Protein AF-A0A838TH63-F1 (afdb_monomer_lite)

pLDDT: mean 83.77, std 16.6, range [43.0, 98.56]

Secondary structure (DSSP, 8-state):
-TTTTTHHHHHHHHHHHHHHHHHHHHHHHHHHSHHHHTT--SPPPHHHHHHHHHHHHHHHHHHHHHHS-GGGSHHHHHHHHHHHHHHH----------S-S--S--HHHHHHHHHHHHHHHHHHHHHHHHHHHHHHHHHHHTT-HHHHHHHHHHHHHH-SS-HHHHHHHHHHHHHHHHT---HHHHHHHHHHHHHHHHHHHHHSTT-HHHHHHHHHHHHHTT-HHHHHHHHHHHHHH-TT-HHHHHHHHHHHHHHHHHHHHTSGGGSS--TTSPPPP-PPPP-

Radius of gyration: 31.74 Å; chains: 1; bounding box: 74×40×110 Å

Sequence (283 aa):
HLLAEYGLLGGAGFLFFLGAHLGRGWQAFQKLGPRRVALSGHPLSNNLALNIGAFGAVGAYLIHSVLDFNLHIPANVCLLAFVFGILANPGRDREKENPKKTAAMNWRRVALPVLGLLLLAVSLRHVRAEYFAERARVALRDERHLSAMRWAQQAVALDDQNPETLFYLGESRVRRAEALSNPLAVISFYEAALDPFQRALALAPNDETFLIALGRAYDALGRFPEGEWMFGRALAWDPRSGVVQKSYAAHLEWWRRAGVARSPRNELPDKNAPLPANSPPAP

Structure (mmCIF, N/CA/C/O backbone):
data_AF-A0A838TH63-F1
#
_entry.id   AF-A0A838TH63-F1
#
loop_
_atom_site.group_PDB
_atom_site.id
_atom_site.type_symbol
_atom_site.label_atom_id
_atom_site.label_alt_id
_atom_site.label_comp_id
_atom_site.label_asym_id
_atom_site.label_entity_id
_atom_site.label_seq_id
_atom_site.pdbx_PDB_ins_code
_atom_site.Cartn_x
_atom_site.Cartn_y
_atom_site.Cartn_z
_atom_site.occupancy
_atom_site.B_iso_or_equiv
_atom_site.auth_seq_id
_atom_site.auth_comp_id
_atom_site.auth_asym_id
_atom_site.auth_atom_id
_atom_site.pdbx_PDB_model_num
ATOM 1 N N . HIS A 1 1 ? -1.639 -5.592 -8.596 1.00 46.44 1 HIS A N 1
ATOM 2 C CA . HIS A 1 1 ? -2.339 -4.613 -9.453 1.00 46.44 1 HIS A CA 1
ATOM 3 C C . HIS A 1 1 ? -1.682 -4.321 -10.821 1.00 46.44 1 HIS A C 1
ATOM 5 O O . HIS A 1 1 ? -2.407 -3.967 -11.732 1.00 46.44 1 HIS A O 1
ATOM 11 N N . LEU A 1 2 ? -0.380 -4.554 -11.071 1.00 47.72 2 LEU A N 1
ATOM 12 C CA . LEU A 1 2 ? 0.291 -4.016 -12.281 1.00 47.72 2 LEU A CA 1
ATOM 13 C C . LEU A 1 2 ? 0.162 -4.779 -13.628 1.00 47.72 2 LEU A C 1
ATOM 15 O O . LEU A 1 2 ? 0.398 -4.167 -14.665 1.00 47.72 2 LEU A O 1
ATOM 19 N N . LEU A 1 3 ? -0.202 -6.071 -13.679 1.00 43.62 3 LEU A N 1
ATOM 20 C CA . LEU A 1 3 ? -0.304 -6.803 -14.967 1.00 43.62 3 LEU A CA 1
ATOM 21 C C . LEU A 1 3 ? -1.716 -6.846 -15.576 1.00 43.62 3 LEU A C 1
ATOM 23 O O . LEU A 1 3 ? -1.848 -7.037 -16.783 1.00 43.62 3 LEU A O 1
ATOM 27 N N . ALA A 1 4 ? -2.767 -6.653 -14.775 1.00 47.16 4 ALA A N 1
ATOM 28 C CA . ALA A 1 4 ? -4.149 -6.738 -15.256 1.00 47.16 4 ALA A CA 1
ATOM 29 C C . ALA A 1 4 ? -4.610 -5.470 -16.004 1.00 47.16 4 ALA A C 1
ATOM 31 O O . ALA A 1 4 ? -5.483 -5.557 -16.861 1.00 47.16 4 ALA A O 1
ATOM 32 N N . GLU A 1 5 ? -4.007 -4.308 -15.732 1.00 53.78 5 GLU A N 1
ATOM 33 C CA . GLU A 1 5 ? -4.520 -3.010 -16.205 1.00 53.78 5 GLU A CA 1
ATOM 34 C C . GLU A 1 5 ? -4.207 -2.700 -17.677 1.00 53.78 5 GLU A C 1
ATOM 36 O O . GLU A 1 5 ? -4.925 -1.926 -18.304 1.00 53.78 5 GLU A O 1
ATOM 41 N N . TYR A 1 6 ? -3.199 -3.346 -18.274 1.00 56.91 6 TYR A N 1
ATOM 42 C CA . TYR A 1 6 ? -2.874 -3.154 -19.696 1.00 56.91 6 TYR A CA 1
ATOM 43 C C . TYR A 1 6 ? -3.336 -4.307 -20.596 1.00 56.91 6 TYR A C 1
ATOM 45 O O . TYR A 1 6 ? -3.362 -4.147 -21.819 1.00 56.91 6 TYR A O 1
ATOM 53 N N . GLY A 1 7 ? -3.710 -5.455 -20.016 1.00 72.69 7 GLY A N 1
ATOM 54 C CA . GLY A 1 7 ? -4.258 -6.615 -20.723 1.00 72.69 7 GLY A CA 1
ATOM 55 C C . GLY A 1 7 ? -3.539 -6.946 -22.039 1.00 72.69 7 GLY A C 1
ATOM 56 O O . GLY A 1 7 ? -2.309 -6.995 -22.120 1.00 72.69 7 GLY A O 1
ATOM 57 N N . LEU A 1 8 ? -4.321 -7.137 -23.104 1.00 78.00 8 LEU A N 1
ATOM 58 C CA . LEU A 1 8 ? -3.817 -7.420 -24.452 1.00 78.00 8 LEU A CA 1
ATOM 59 C C . LEU A 1 8 ? -2.983 -6.274 -25.047 1.00 78.00 8 LEU A C 1
ATOM 61 O O . LEU A 1 8 ? -2.055 -6.542 -25.806 1.00 78.00 8 LEU A O 1
ATOM 65 N N . LEU A 1 9 ? -3.277 -5.013 -24.707 1.00 78.69 9 LEU A N 1
ATOM 66 C CA . LEU A 1 9 ? -2.562 -3.848 -25.245 1.00 78.69 9 LEU A CA 1
ATOM 67 C C . LEU A 1 9 ? -1.135 -3.761 -24.698 1.00 78.69 9 LEU A C 1
ATOM 69 O O . LEU A 1 9 ? -0.198 -3.526 -25.460 1.00 78.69 9 LEU A O 1
ATOM 73 N N . GLY A 1 10 ? -0.956 -4.014 -23.400 1.00 78.19 10 GLY A N 1
ATOM 74 C CA . GLY A 1 10 ? 0.362 -4.111 -22.774 1.00 78.19 10 GLY A CA 1
ATOM 75 C C . GLY A 1 10 ? 1.172 -5.270 -23.346 1.00 78.19 10 GLY A C 1
ATOM 76 O O . GLY A 1 10 ? 2.329 -5.084 -23.724 1.00 78.19 10 GLY A O 1
ATOM 77 N N . GLY A 1 11 ? 0.539 -6.439 -23.501 1.00 81.62 11 GLY A N 1
ATOM 78 C CA . GLY A 1 11 ? 1.157 -7.601 -24.143 1.00 81.62 11 GLY A CA 1
ATOM 79 C C . GLY A 1 11 ? 1.594 -7.316 -25.584 1.00 81.62 11 GLY A C 1
ATOM 80 O O . GLY A 1 11 ? 2.742 -7.571 -25.947 1.00 81.62 11 GLY A O 1
ATOM 81 N N . ALA A 1 12 ? 0.721 -6.714 -26.394 1.00 84.62 12 ALA A N 1
ATOM 82 C CA . ALA A 1 12 ? 1.032 -6.335 -27.771 1.00 84.62 12 ALA A CA 1
ATOM 83 C C . ALA A 1 12 ? 2.160 -5.291 -27.846 1.00 84.62 12 ALA A C 1
ATOM 85 O O . ALA A 1 12 ? 3.075 -5.426 -28.662 1.00 84.62 12 ALA A O 1
ATOM 86 N N . GLY A 1 13 ? 2.137 -4.283 -26.969 1.00 85.25 13 GLY A N 1
ATOM 87 C CA . GLY A 1 13 ? 3.191 -3.273 -26.871 1.00 85.25 13 GLY A CA 1
ATOM 88 C C . GLY A 1 13 ? 4.548 -3.879 -26.509 1.00 85.25 13 GLY A C 1
ATOM 89 O O . GLY A 1 13 ? 5.556 -3.557 -27.143 1.00 85.25 13 GLY A O 1
ATOM 90 N N . PHE A 1 14 ? 4.574 -4.809 -25.551 1.00 84.94 14 PHE A N 1
ATOM 91 C CA . PHE A 1 14 ? 5.784 -5.536 -25.177 1.00 84.94 14 PHE A CA 1
ATOM 92 C C . PHE A 1 14 ? 6.317 -6.401 -26.325 1.00 84.94 14 PHE A C 1
ATOM 94 O O . PHE A 1 14 ? 7.509 -6.343 -26.620 1.00 84.94 14 PHE A O 1
ATOM 101 N N . LEU A 1 15 ? 5.456 -7.150 -27.021 1.00 88.69 15 LEU A N 1
ATOM 102 C CA . LEU A 1 15 ? 5.865 -7.969 -28.169 1.00 88.69 15 LEU A CA 1
ATOM 103 C C . LEU A 1 15 ? 6.431 -7.116 -29.310 1.00 88.69 15 LEU A C 1
ATOM 105 O O . LEU A 1 15 ? 7.454 -7.477 -29.896 1.00 88.69 15 LEU A O 1
ATOM 109 N N . PHE A 1 16 ? 5.818 -5.964 -29.596 1.00 88.12 16 PHE A N 1
ATOM 110 C CA . PHE A 1 16 ? 6.349 -5.011 -30.569 1.00 88.12 16 PHE A CA 1
ATOM 111 C C . PHE A 1 16 ? 7.721 -4.475 -30.142 1.00 88.12 16 PHE A C 1
ATOM 113 O O . PHE A 1 16 ? 8.662 -4.481 -30.939 1.00 88.12 16 PHE A O 1
ATOM 120 N N . PHE A 1 17 ? 7.856 -4.045 -28.884 1.00 88.19 17 PHE A N 1
ATOM 121 C CA . PHE A 1 17 ? 9.119 -3.569 -28.323 1.00 88.19 17 PHE A CA 1
ATOM 122 C C . PHE A 1 17 ? 10.215 -4.640 -28.422 1.00 88.19 17 PHE A C 1
ATOM 124 O O . PHE A 1 17 ? 11.297 -4.363 -28.947 1.00 88.19 17 PHE A O 1
ATOM 131 N N . LEU A 1 18 ? 9.921 -5.863 -27.977 1.00 90.69 18 LEU A N 1
ATOM 132 C CA . LEU A 1 18 ? 10.836 -6.999 -28.001 1.00 90.69 18 LEU A CA 1
ATOM 133 C C . LEU A 1 18 ? 11.257 -7.330 -29.438 1.00 90.69 18 LEU A C 1
ATOM 135 O O . LEU A 1 18 ? 12.449 -7.387 -29.737 1.00 90.69 18 LEU A O 1
ATOM 139 N N . GLY A 1 19 ? 10.290 -7.469 -30.349 1.00 90.06 19 GLY A N 1
ATOM 140 C CA . GLY A 1 19 ? 10.539 -7.765 -31.758 1.00 90.06 19 GLY A CA 1
ATOM 141 C C . GLY A 1 19 ? 11.370 -6.687 -32.457 1.00 90.06 19 GLY A C 1
ATOM 142 O O . GLY A 1 19 ? 12.297 -7.009 -33.200 1.00 90.06 19 GLY A O 1
ATOM 143 N N . ALA A 1 20 ? 11.110 -5.407 -32.180 1.00 88.38 20 ALA A N 1
ATOM 144 C CA . ALA A 1 20 ? 11.879 -4.303 -32.749 1.00 88.38 20 ALA A CA 1
ATOM 145 C C . ALA A 1 20 ? 13.354 -4.327 -32.307 1.00 88.38 20 ALA A C 1
ATOM 147 O O . ALA A 1 20 ? 14.247 -4.105 -33.131 1.00 88.38 20 ALA A O 1
ATOM 148 N N . HIS A 1 21 ? 13.625 -4.614 -31.029 1.00 89.31 21 HIS A N 1
ATOM 149 C CA . HIS A 1 21 ? 14.990 -4.666 -30.499 1.00 89.31 21 HIS A CA 1
ATOM 150 C C . HIS A 1 21 ? 15.740 -5.920 -30.949 1.00 89.31 21 HIS A C 1
ATOM 152 O O . HIS A 1 21 ? 16.874 -5.803 -31.415 1.00 89.31 21 HIS A O 1
ATOM 158 N N . LEU A 1 22 ? 15.102 -7.095 -30.900 1.00 92.00 22 LEU A N 1
ATOM 159 C CA . LEU A 1 22 ? 15.683 -8.332 -31.429 1.00 92.00 22 LEU A CA 1
ATOM 160 C C . LEU A 1 22 ? 15.955 -8.209 -32.932 1.00 92.00 22 LEU A C 1
ATOM 162 O O . LEU A 1 22 ? 17.031 -8.577 -33.394 1.00 92.00 22 LEU A O 1
ATOM 166 N N . GLY A 1 23 ? 15.030 -7.614 -33.690 1.00 87.88 23 GLY A N 1
ATOM 167 C CA . GLY A 1 23 ? 15.193 -7.370 -35.121 1.00 87.88 23 GLY A CA 1
ATOM 168 C C . GLY A 1 23 ? 16.385 -6.464 -35.437 1.00 87.88 23 GLY A C 1
ATOM 169 O O . GLY A 1 23 ? 17.178 -6.779 -36.326 1.00 87.88 23 GLY A O 1
ATOM 170 N N . ARG A 1 24 ? 16.570 -5.364 -34.692 1.00 86.06 24 ARG A N 1
ATOM 171 C CA . ARG A 1 24 ? 17.747 -4.489 -34.859 1.00 86.06 24 ARG A CA 1
ATOM 172 C C . ARG A 1 24 ? 19.050 -5.163 -34.444 1.00 86.06 24 ARG A C 1
ATOM 174 O O . ARG A 1 24 ? 20.024 -5.082 -35.195 1.00 86.06 24 ARG A O 1
ATOM 181 N N . GLY A 1 25 ? 19.055 -5.860 -33.309 1.00 87.50 25 GLY A N 1
ATOM 182 C CA . GLY A 1 25 ? 20.199 -6.654 -32.865 1.00 87.50 25 GLY A CA 1
ATOM 183 C C . GLY A 1 25 ? 20.596 -7.698 -33.908 1.00 87.50 25 GLY A C 1
ATOM 184 O O . GLY A 1 25 ? 21.777 -7.851 -34.217 1.00 87.50 25 GLY A O 1
ATOM 185 N N . TRP A 1 26 ? 19.608 -8.343 -34.536 1.00 90.06 26 TRP A N 1
ATOM 186 C CA . TRP A 1 26 ? 19.810 -9.397 -35.528 1.00 90.06 26 TRP A CA 1
ATOM 187 C C . TRP A 1 26 ? 20.373 -8.836 -36.830 1.00 90.06 26 TRP A C 1
ATOM 189 O O . TRP A 1 26 ? 21.363 -9.346 -37.352 1.00 90.06 26 TRP A O 1
ATOM 199 N N . GLN A 1 27 ? 19.818 -7.721 -37.315 1.00 85.56 27 GLN A N 1
ATOM 200 C CA . GLN A 1 27 ? 20.376 -6.996 -38.461 1.00 85.56 27 GLN A CA 1
ATOM 201 C C . GLN A 1 27 ? 21.837 -6.602 -38.225 1.00 85.56 27 GLN A C 1
ATOM 203 O O . GLN A 1 27 ? 22.654 -6.653 -39.143 1.00 85.56 27 GLN A O 1
ATOM 208 N N . ALA A 1 28 ? 22.190 -6.208 -37.004 1.00 82.44 28 ALA A N 1
ATOM 209 C CA . ALA A 1 28 ? 23.563 -5.880 -36.668 1.00 82.44 28 ALA A CA 1
ATOM 210 C C . ALA A 1 28 ? 24.465 -7.102 -36.524 1.00 82.44 28 ALA A C 1
ATOM 212 O O . ALA A 1 28 ? 25.603 -7.052 -36.974 1.00 82.44 28 ALA A O 1
ATOM 213 N N . PHE A 1 29 ? 23.968 -8.204 -35.965 1.00 84.44 29 PHE A N 1
ATOM 214 C CA . PHE A 1 29 ? 24.686 -9.474 -35.934 1.00 84.44 29 PHE A CA 1
ATOM 215 C C . PHE A 1 29 ? 25.022 -9.940 -37.357 1.00 84.44 29 PHE A C 1
ATOM 217 O O . PHE A 1 29 ? 26.166 -10.282 -37.637 1.00 84.44 29 PHE A O 1
ATOM 224 N N . GLN A 1 30 ? 24.073 -9.848 -38.293 1.00 83.00 30 GLN A N 1
ATOM 225 C CA . GLN A 1 30 ? 24.317 -10.167 -39.703 1.00 83.00 30 GLN A CA 1
ATOM 226 C C . GLN A 1 30 ? 25.369 -9.251 -40.352 1.00 83.00 30 GLN A C 1
ATOM 228 O O . GLN A 1 30 ? 26.178 -9.720 -41.151 1.00 83.00 30 GLN A O 1
ATOM 233 N N . LYS A 1 31 ? 25.379 -7.954 -40.007 1.00 76.75 31 LYS A N 1
ATOM 234 C CA . LYS A 1 31 ? 26.361 -6.977 -40.517 1.00 76.75 31 LYS A CA 1
ATOM 235 C C . LYS A 1 31 ? 27.761 -7.166 -39.929 1.00 76.75 31 LYS A C 1
ATOM 237 O O . LYS A 1 31 ? 28.742 -7.042 -40.656 1.00 76.75 31 LYS A O 1
ATOM 242 N N . LEU A 1 32 ? 27.849 -7.424 -38.626 1.00 71.75 32 LEU A N 1
ATOM 243 C CA . LEU A 1 32 ? 29.103 -7.538 -37.874 1.00 71.75 32 LEU A CA 1
ATOM 244 C C . LEU A 1 32 ? 29.704 -8.952 -37.927 1.00 71.75 32 LEU A C 1
ATOM 246 O O . LEU A 1 32 ? 30.901 -9.105 -37.708 1.00 71.75 32 LEU A O 1
ATOM 250 N N . GLY A 1 33 ? 28.881 -9.969 -38.187 1.00 70.06 33 GLY A N 1
ATOM 251 C CA . GLY A 1 33 ? 29.228 -11.382 -38.059 1.00 70.06 33 GLY A CA 1
ATOM 252 C C . GLY A 1 33 ? 29.791 -12.037 -39.333 1.00 70.06 33 GLY A C 1
ATOM 253 O O . GLY A 1 33 ? 30.913 -11.731 -39.743 1.00 70.06 33 GLY A O 1
ATOM 254 N N . PRO A 1 34 ? 29.080 -13.007 -39.940 1.00 60.28 34 PRO A N 1
ATOM 255 C CA . PRO A 1 34 ? 29.680 -14.132 -40.674 1.00 60.28 34 PRO A CA 1
ATOM 256 C C . PRO A 1 34 ? 30.566 -13.764 -41.874 1.00 60.28 34 PRO A C 1
ATOM 258 O O . PRO A 1 34 ? 31.504 -14.493 -42.180 1.00 60.28 34 PRO A O 1
ATOM 261 N N . ARG A 1 35 ? 30.338 -12.616 -42.526 1.00 54.81 35 ARG A N 1
ATOM 262 C CA . ARG A 1 35 ? 31.179 -12.169 -43.652 1.00 54.81 35 ARG A CA 1
ATOM 263 C C . ARG A 1 35 ? 32.547 -11.624 -43.225 1.00 54.81 35 ARG A C 1
ATOM 265 O O . ARG A 1 35 ? 33.479 -11.730 -44.007 1.00 54.81 35 ARG A O 1
ATOM 272 N N . ARG A 1 36 ? 32.695 -11.058 -42.019 1.00 58.22 36 ARG A N 1
ATOM 273 C CA . ARG A 1 36 ? 33.997 -10.569 -41.515 1.00 58.22 36 ARG A CA 1
ATOM 274 C C . ARG A 1 36 ? 34.815 -11.704 -40.902 1.00 58.22 36 ARG A C 1
ATOM 276 O O . ARG A 1 36 ? 35.988 -11.844 -41.219 1.00 58.22 36 ARG A O 1
ATOM 283 N N . VAL A 1 37 ? 34.174 -12.568 -40.114 1.00 57.84 37 VAL A N 1
ATOM 284 C CA . VAL A 1 37 ? 34.828 -13.714 -39.450 1.00 57.84 37 VAL A CA 1
ATOM 285 C C . VAL A 1 37 ? 35.404 -14.717 -40.457 1.00 57.84 37 VAL A C 1
ATOM 287 O O . VAL A 1 37 ? 36.484 -15.246 -40.232 1.00 57.84 37 VAL A O 1
ATOM 290 N N . ALA A 1 38 ? 34.731 -14.936 -41.591 1.00 57.78 38 ALA A N 1
ATOM 291 C CA . ALA A 1 38 ? 35.225 -15.827 -42.642 1.00 57.78 38 ALA A CA 1
ATOM 292 C C . ALA A 1 38 ? 36.392 -15.244 -43.471 1.00 57.78 38 ALA A C 1
ATOM 294 O O . ALA A 1 38 ? 37.044 -15.990 -44.194 1.00 57.78 38 ALA A O 1
ATOM 295 N N . LEU A 1 39 ? 36.647 -13.929 -43.396 1.00 56.12 39 LEU A N 1
ATOM 296 C CA . LEU A 1 39 ? 37.609 -13.222 -44.256 1.00 56.12 39 LEU A CA 1
ATOM 297 C C . LEU A 1 39 ? 38.785 -12.579 -43.498 1.00 56.12 39 LEU A C 1
ATOM 299 O O . LEU A 1 39 ? 39.739 -12.148 -44.141 1.00 56.12 39 LEU A O 1
ATOM 303 N N . SER A 1 40 ? 38.756 -12.493 -42.162 1.00 53.41 40 SER A N 1
ATOM 304 C CA . SER A 1 40 ? 39.804 -11.821 -41.376 1.00 53.41 40 SER A CA 1
ATOM 305 C C . SER A 1 40 ? 40.360 -12.690 -40.245 1.00 53.41 40 SER A C 1
ATOM 307 O O . SER A 1 40 ? 39.607 -13.089 -39.363 1.00 53.41 40 SER A O 1
ATOM 309 N N . GLY A 1 41 ? 41.684 -12.881 -40.189 1.00 56.06 41 GLY A N 1
ATOM 310 C CA . GLY A 1 41 ? 42.399 -13.482 -39.046 1.00 56.06 41 GLY A CA 1
ATOM 311 C C . GLY A 1 41 ? 42.543 -12.555 -37.825 1.00 56.06 41 GLY A C 1
ATOM 312 O O . GLY A 1 41 ? 43.448 -12.737 -37.017 1.00 56.06 41 GLY A O 1
ATOM 313 N N . HIS A 1 42 ? 41.698 -11.527 -37.713 1.00 55.19 42 HIS A N 1
ATOM 314 C CA . HIS A 1 42 ? 41.731 -10.535 -36.638 1.00 55.19 42 HIS A CA 1
ATOM 315 C C . HIS A 1 42 ? 40.728 -10.880 -35.523 1.00 55.19 42 HIS A C 1
ATOM 317 O O . HIS A 1 42 ? 39.703 -11.508 -35.797 1.00 55.19 42 HIS A O 1
ATOM 323 N N . PRO A 1 43 ? 40.995 -10.470 -34.266 1.00 57.28 43 PRO A N 1
ATOM 324 C CA . PRO A 1 43 ? 40.099 -10.734 -33.144 1.00 57.28 43 PRO A CA 1
ATOM 325 C C . PRO A 1 43 ? 38.690 -10.169 -33.385 1.00 57.28 43 PRO A C 1
ATOM 327 O O . PRO A 1 43 ? 38.517 -9.120 -34.011 1.00 57.28 43 PRO A O 1
ATOM 330 N N . LEU A 1 44 ? 37.680 -10.884 -32.875 1.00 64.25 44 LEU A N 1
ATOM 331 C CA . LEU A 1 44 ? 36.265 -10.503 -32.934 1.00 64.25 44 LEU A CA 1
ATOM 332 C C . LEU A 1 44 ? 36.067 -9.059 -32.442 1.00 64.25 44 LEU A C 1
ATOM 334 O O . LEU A 1 44 ? 36.633 -8.652 -31.430 1.00 64.25 44 LEU A O 1
ATOM 338 N N . SER A 1 45 ? 35.230 -8.284 -33.137 1.00 72.31 45 SER A N 1
ATOM 339 C CA . SER A 1 45 ? 34.902 -6.916 -32.719 1.00 72.31 45 SER A CA 1
ATOM 340 C C . SER A 1 45 ? 34.200 -6.914 -31.356 1.00 72.31 45 SER A C 1
ATOM 342 O O . SER A 1 45 ? 33.239 -7.662 -31.159 1.00 72.31 45 SER A O 1
ATOM 344 N N . ASN A 1 46 ? 34.601 -6.011 -30.452 1.00 78.50 46 ASN A N 1
ATOM 345 C CA . ASN A 1 46 ? 33.928 -5.791 -29.161 1.00 78.50 46 ASN A CA 1
ATOM 346 C C . ASN A 1 46 ? 32.411 -5.586 -29.323 1.00 78.50 46 ASN A C 1
ATOM 348 O O . ASN A 1 46 ? 31.626 -6.048 -28.500 1.00 78.50 46 ASN A O 1
ATOM 352 N N . ASN A 1 47 ? 31.985 -4.958 -30.423 1.00 78.94 47 ASN A N 1
ATOM 353 C CA . ASN A 1 47 ? 30.574 -4.743 -30.743 1.00 78.94 47 ASN A CA 1
ATOM 354 C C . ASN A 1 47 ? 29.824 -6.054 -31.019 1.00 78.94 47 ASN A C 1
ATOM 356 O O . ASN A 1 47 ? 28.678 -6.215 -30.604 1.00 78.94 47 ASN A O 1
ATOM 360 N N . LEU A 1 48 ? 30.469 -7.008 -31.698 1.00 83.00 48 LEU A N 1
ATOM 361 C CA . LEU A 1 48 ? 29.890 -8.324 -31.960 1.00 83.00 48 LEU A CA 1
ATOM 362 C C . LEU A 1 48 ? 29.769 -9.130 -30.662 1.00 83.00 48 LEU A C 1
ATOM 364 O O . LEU A 1 48 ? 28.721 -9.723 -30.419 1.00 83.00 48 LEU A O 1
ATOM 368 N N . ALA A 1 49 ? 30.798 -9.095 -29.809 1.00 85.31 49 ALA A N 1
ATOM 369 C CA . ALA A 1 49 ? 30.774 -9.752 -28.503 1.00 85.31 49 ALA A CA 1
ATOM 370 C C . ALA A 1 49 ? 29.656 -9.199 -27.603 1.00 85.31 49 ALA A C 1
ATOM 372 O O . ALA A 1 49 ? 28.884 -9.973 -27.039 1.00 85.31 49 ALA A O 1
ATOM 373 N N . LEU A 1 50 ? 29.507 -7.870 -27.532 1.00 87.62 50 LEU A N 1
ATOM 374 C CA . LEU A 1 50 ? 28.424 -7.221 -26.786 1.00 87.62 50 LEU A CA 1
ATOM 375 C C . LEU A 1 50 ? 27.039 -7.577 -27.339 1.00 87.62 50 LEU A C 1
ATOM 377 O O . LEU A 1 50 ? 26.121 -7.806 -26.559 1.00 87.62 50 LEU A O 1
ATOM 381 N N . ASN A 1 51 ? 26.878 -7.661 -28.663 1.00 88.12 51 ASN A N 1
ATOM 382 C CA . ASN A 1 51 ? 25.602 -8.022 -29.285 1.00 88.12 51 ASN A CA 1
ATOM 383 C C . ASN A 1 51 ? 25.223 -9.489 -28.995 1.00 88.12 51 ASN A C 1
ATOM 385 O O . ASN A 1 51 ? 24.095 -9.768 -28.597 1.00 88.12 51 ASN A O 1
ATOM 389 N N . ILE A 1 52 ? 26.177 -10.423 -29.106 1.00 89.38 52 ILE A N 1
ATOM 390 C CA . ILE A 1 52 ? 25.969 -11.836 -28.740 1.00 89.38 52 ILE A CA 1
ATOM 391 C C . ILE A 1 52 ? 25.630 -11.960 -27.250 1.00 89.38 52 ILE A C 1
ATOM 393 O O . ILE A 1 52 ? 24.659 -12.627 -26.894 1.00 89.38 52 ILE A O 1
ATOM 397 N N . GLY A 1 53 ? 26.387 -11.279 -26.385 1.00 91.31 53 GLY A N 1
ATOM 398 C CA . GLY A 1 53 ? 26.119 -11.243 -24.949 1.00 91.31 53 GLY A CA 1
ATOM 399 C C . GLY A 1 53 ? 24.733 -10.681 -24.631 1.00 91.31 53 GLY A C 1
ATOM 400 O O . GLY A 1 53 ? 24.017 -11.245 -23.808 1.00 91.31 53 GLY A O 1
ATOM 401 N N . ALA A 1 54 ? 24.308 -9.627 -25.332 1.00 92.81 54 ALA A N 1
ATOM 402 C CA . ALA A 1 54 ? 22.986 -9.037 -25.171 1.00 92.81 54 ALA A CA 1
ATOM 403 C C . ALA A 1 54 ? 21.857 -9.996 -25.590 1.00 92.81 54 ALA A C 1
ATOM 405 O O . ALA A 1 54 ? 20.875 -10.128 -24.863 1.00 92.81 54 ALA A O 1
ATOM 406 N N . PHE A 1 55 ? 22.006 -10.727 -26.701 1.00 92.44 55 PHE A N 1
ATOM 407 C CA . PHE A 1 55 ? 21.063 -11.788 -27.078 1.00 92.44 55 PHE A CA 1
ATOM 408 C C . PHE A 1 55 ? 20.989 -12.903 -26.036 1.00 92.44 55 PHE A C 1
ATOM 410 O O . PHE A 1 55 ? 19.889 -13.323 -25.673 1.00 92.44 55 PHE A O 1
ATOM 417 N N . GLY A 1 56 ? 22.143 -13.352 -25.533 1.00 94.06 56 GLY A N 1
ATOM 418 C CA . GLY A 1 56 ? 22.212 -14.352 -24.470 1.00 94.06 56 GLY A CA 1
ATOM 419 C C . GLY A 1 56 ? 21.495 -13.889 -23.202 1.00 94.06 56 GLY A C 1
ATOM 420 O O . GLY A 1 56 ? 20.686 -14.631 -22.648 1.00 94.06 56 GLY A O 1
ATOM 421 N N . ALA A 1 57 ? 21.717 -12.637 -22.792 1.00 93.56 57 ALA A N 1
ATOM 422 C CA . ALA A 1 57 ? 21.055 -12.040 -21.638 1.00 93.56 57 ALA A CA 1
ATOM 423 C C . ALA A 1 57 ? 19.533 -11.951 -21.824 1.00 93.56 57 ALA A C 1
ATOM 425 O O . ALA A 1 57 ? 18.799 -12.381 -20.937 1.00 93.56 57 ALA A O 1
ATOM 426 N N . VAL A 1 58 ? 19.040 -11.466 -22.973 1.00 92.62 58 VAL A N 1
ATOM 427 C CA . VAL A 1 58 ? 17.590 -11.428 -23.249 1.00 92.62 58 VAL A CA 1
ATOM 428 C C . VAL A 1 58 ? 16.996 -12.836 -23.242 1.00 92.62 58 VAL A C 1
ATOM 430 O O . VAL A 1 58 ? 15.958 -13.045 -22.622 1.00 92.62 58 VAL A O 1
ATOM 433 N N . GLY A 1 59 ? 17.651 -13.811 -23.880 1.00 91.50 59 GLY A N 1
ATOM 434 C CA . GLY A 1 59 ? 17.189 -15.202 -23.898 1.00 91.50 59 GLY A CA 1
ATOM 435 C C . GLY A 1 59 ? 17.092 -15.808 -22.496 1.00 91.50 59 GLY A C 1
ATOM 436 O O . GLY A 1 59 ? 16.056 -16.367 -22.140 1.00 91.50 59 GLY A O 1
ATOM 437 N N . ALA A 1 60 ? 18.131 -15.632 -21.676 1.00 90.62 60 ALA A N 1
ATOM 438 C CA . ALA A 1 60 ? 18.142 -16.095 -20.290 1.00 90.62 60 ALA A CA 1
ATOM 439 C C . ALA A 1 60 ? 17.020 -15.449 -19.463 1.00 90.62 60 ALA A C 1
ATOM 441 O O . ALA A 1 60 ? 16.290 -16.153 -18.762 1.00 90.62 60 ALA A O 1
ATOM 442 N N . TYR A 1 61 ? 16.836 -14.131 -19.601 1.00 89.69 61 TYR A N 1
ATOM 443 C CA . TYR A 1 61 ? 15.775 -13.396 -18.918 1.00 89.69 61 TYR A CA 1
ATOM 444 C C . TYR A 1 61 ? 14.382 -13.828 -19.356 1.00 89.69 61 TYR A C 1
ATOM 446 O O . TYR A 1 61 ? 13.517 -13.958 -18.498 1.00 89.69 61 TYR A O 1
ATOM 454 N N . LEU A 1 62 ? 14.149 -14.075 -20.647 1.00 87.25 62 LEU A N 1
ATOM 455 C CA . LEU A 1 62 ? 12.859 -14.568 -21.129 1.00 87.25 62 LEU A CA 1
ATOM 456 C C . LEU A 1 62 ? 12.542 -15.937 -20.527 1.00 87.25 62 LEU A C 1
ATOM 458 O O . LEU A 1 62 ? 11.460 -16.105 -19.982 1.00 87.25 62 LEU A O 1
ATOM 462 N N . ILE A 1 63 ? 13.493 -16.878 -20.552 1.00 88.12 63 ILE A N 1
ATOM 463 C CA . ILE A 1 63 ? 13.302 -18.220 -19.979 1.00 88.12 63 ILE A CA 1
ATOM 464 C C . ILE A 1 63 ? 13.009 -18.135 -18.478 1.00 88.12 63 ILE A C 1
ATOM 466 O O . ILE A 1 63 ? 12.034 -18.720 -18.012 1.00 88.12 63 ILE A O 1
ATOM 470 N N . HIS A 1 64 ? 13.811 -17.376 -17.725 1.00 84.06 64 HIS A N 1
ATOM 471 C CA . HIS A 1 64 ? 13.591 -17.221 -16.285 1.00 84.06 64 HIS A CA 1
ATOM 472 C C . HIS A 1 64 ? 12.284 -16.488 -15.983 1.00 84.06 64 HIS A C 1
ATOM 474 O O . HIS A 1 64 ? 11.619 -16.845 -15.025 1.00 84.06 64 HIS A O 1
ATOM 480 N N . SER A 1 65 ? 11.883 -15.519 -16.814 1.00 84.31 65 SER A N 1
ATOM 481 C CA . SER A 1 65 ? 10.645 -14.751 -16.619 1.00 84.31 65 SER A CA 1
ATOM 482 C C . SER A 1 65 ? 9.368 -15.572 -16.835 1.00 84.31 65 SER A C 1
ATOM 484 O O . SER A 1 65 ? 8.310 -15.169 -16.360 1.00 84.31 65 SER A O 1
ATOM 486 N N . VAL A 1 66 ? 9.443 -16.695 -17.566 1.00 80.00 66 VAL A N 1
ATOM 487 C CA . VAL A 1 66 ? 8.311 -17.630 -17.723 1.00 80.00 66 VAL A CA 1
ATOM 488 C C . VAL A 1 66 ? 8.089 -18.450 -16.453 1.00 80.00 66 VAL A C 1
ATOM 490 O O . VAL A 1 66 ? 6.947 -18.765 -16.129 1.00 80.00 66 VAL A O 1
ATOM 493 N N . LEU A 1 67 ? 9.170 -18.809 -15.756 1.00 79.19 67 LEU A N 1
ATOM 494 C CA . LEU A 1 67 ? 9.118 -19.651 -14.559 1.00 79.19 67 LEU A CA 1
ATOM 495 C C . LEU A 1 67 ? 8.913 -18.817 -13.290 1.00 79.19 67 LEU A C 1
ATOM 497 O O . LEU A 1 67 ? 8.086 -19.166 -12.454 1.00 79.19 67 LEU A O 1
ATOM 501 N N . ASP A 1 68 ? 9.608 -17.684 -13.205 1.00 77.25 68 ASP A N 1
ATOM 502 C CA . ASP A 1 68 ? 9.584 -16.757 -12.082 1.00 77.25 68 ASP A CA 1
ATOM 503 C C . ASP A 1 68 ? 9.295 -15.352 -12.611 1.00 77.25 68 ASP A C 1
ATOM 505 O O . ASP A 1 68 ? 9.943 -14.901 -13.549 1.00 77.25 68 ASP A O 1
ATOM 509 N N . PHE A 1 69 ? 8.381 -14.594 -12.001 1.00 77.31 69 PHE A N 1
ATOM 510 C CA . PHE A 1 69 ? 8.030 -13.235 -12.450 1.00 77.31 69 PHE A CA 1
ATOM 511 C C . PHE A 1 69 ? 9.142 -12.189 -12.203 1.00 77.31 69 PHE A C 1
ATOM 513 O O . PHE A 1 69 ? 8.859 -11.069 -11.796 1.00 77.31 69 PHE A O 1
ATOM 520 N N . ASN A 1 70 ? 10.415 -12.503 -12.438 1.00 79.00 70 ASN A N 1
ATOM 521 C CA . ASN A 1 70 ? 11.614 -11.775 -12.009 1.00 79.00 70 ASN A CA 1
ATOM 522 C C . ASN A 1 70 ? 11.731 -10.315 -12.475 1.00 79.00 70 ASN A C 1
ATOM 524 O O . ASN A 1 70 ? 12.548 -9.572 -11.931 1.00 79.00 70 ASN A O 1
ATOM 528 N N . LEU A 1 71 ? 10.925 -9.873 -13.442 1.00 80.31 71 LEU A N 1
ATOM 529 C CA . LEU A 1 71 ? 10.881 -8.473 -13.879 1.00 80.31 71 LEU A CA 1
ATOM 530 C C . LEU A 1 71 ? 10.113 -7.551 -12.921 1.00 80.31 71 LEU A C 1
ATOM 532 O O . LEU A 1 71 ? 10.136 -6.341 -13.112 1.00 80.31 71 LEU A O 1
ATOM 536 N N . HIS A 1 72 ? 9.475 -8.073 -11.869 1.00 73.75 72 HIS A N 1
ATOM 537 C CA . HIS A 1 72 ? 8.978 -7.219 -10.782 1.00 73.75 72 HIS A CA 1
ATOM 538 C C . HIS A 1 72 ? 10.122 -6.629 -9.937 1.00 73.75 72 HIS A C 1
ATOM 540 O O . HIS A 1 72 ? 9.915 -5.650 -9.224 1.00 73.75 72 HIS A O 1
ATOM 546 N N . ILE A 1 73 ? 11.328 -7.208 -10.015 1.00 79.25 73 ILE A N 1
ATOM 547 C CA . ILE A 1 73 ? 12.510 -6.744 -9.288 1.00 79.25 73 ILE A CA 1
ATOM 548 C C . ILE A 1 73 ? 13.143 -5.583 -10.075 1.00 79.25 73 ILE A C 1
ATOM 550 O O . ILE A 1 73 ? 13.633 -5.804 -11.187 1.00 79.25 73 ILE A O 1
ATOM 554 N N . PRO A 1 74 ? 13.221 -4.358 -9.521 1.00 76.94 74 PRO A N 1
ATOM 555 C CA . PRO A 1 74 ? 13.704 -3.189 -10.263 1.00 76.94 74 PRO A CA 1
ATOM 556 C C . PRO A 1 74 ? 15.115 -3.353 -10.847 1.00 76.94 74 PRO A C 1
ATOM 558 O O . PRO A 1 74 ? 15.383 -2.915 -11.964 1.00 76.94 74 PRO A O 1
ATOM 561 N N . ALA A 1 75 ? 16.014 -4.033 -10.128 1.00 81.12 75 ALA A N 1
ATOM 562 C CA . ALA A 1 75 ? 17.384 -4.276 -10.582 1.00 81.12 75 ALA A CA 1
ATOM 563 C C . ALA A 1 75 ? 17.436 -5.064 -11.904 1.00 81.12 75 ALA A C 1
ATOM 565 O O . ALA A 1 75 ? 18.204 -4.726 -12.808 1.00 81.12 75 ALA A O 1
ATOM 566 N N . ASN A 1 76 ? 16.567 -6.066 -12.038 1.00 87.12 76 ASN A N 1
ATOM 567 C CA . ASN A 1 76 ? 16.459 -6.904 -13.227 1.00 87.12 76 ASN A CA 1
ATOM 568 C C . ASN A 1 76 ? 15.951 -6.104 -14.432 1.00 87.12 76 ASN A C 1
ATOM 570 O O . ASN A 1 76 ? 16.485 -6.226 -15.535 1.00 87.12 76 ASN A O 1
ATOM 574 N N . VAL A 1 77 ? 14.966 -5.227 -14.214 1.00 86.00 77 VAL A N 1
ATOM 575 C CA . VAL A 1 77 ? 14.437 -4.332 -15.255 1.00 86.00 77 VAL A CA 1
ATOM 576 C C . VAL A 1 77 ? 15.508 -3.358 -15.738 1.00 86.00 77 VAL A C 1
ATOM 578 O O . VAL A 1 77 ? 15.668 -3.182 -16.944 1.00 86.00 77 VAL A O 1
ATOM 581 N N . CYS A 1 78 ? 16.282 -2.764 -14.825 1.00 86.50 78 CYS A N 1
ATOM 582 C CA . CYS A 1 78 ? 17.378 -1.859 -15.175 1.00 86.50 78 CYS A CA 1
ATOM 583 C C . CYS A 1 78 ? 18.450 -2.554 -16.024 1.00 86.50 78 CYS A C 1
ATOM 585 O O . CYS A 1 78 ? 18.890 -2.003 -17.037 1.00 86.50 78 CYS A O 1
ATOM 587 N N . LEU A 1 79 ? 18.843 -3.775 -15.645 1.00 89.94 79 LEU A N 1
ATOM 588 C CA . LEU A 1 79 ? 19.798 -4.563 -16.421 1.00 89.94 79 LEU A CA 1
ATOM 589 C C . LEU A 1 79 ? 19.251 -4.872 -17.820 1.00 89.94 79 LEU A C 1
ATOM 591 O O . LEU A 1 79 ? 19.948 -4.682 -18.816 1.00 89.94 79 LEU A O 1
ATOM 595 N N . LEU A 1 80 ? 17.992 -5.302 -17.910 1.00 90.44 80 LEU A N 1
ATOM 596 C CA . LEU A 1 80 ? 17.366 -5.632 -19.184 1.00 90.44 80 LEU A CA 1
ATOM 597 C C . LEU A 1 80 ? 17.204 -4.392 -20.085 1.00 90.44 80 LEU A C 1
ATOM 599 O O . LEU A 1 80 ? 17.435 -4.475 -21.291 1.00 90.44 80 LEU A O 1
ATOM 603 N N . ALA A 1 81 ? 16.889 -3.226 -19.516 1.00 89.12 81 ALA A N 1
ATOM 604 C CA . ALA A 1 81 ? 16.841 -1.957 -20.243 1.00 89.12 81 ALA A CA 1
ATOM 605 C C . ALA A 1 81 ? 18.211 -1.585 -20.837 1.00 89.12 81 ALA A C 1
ATOM 607 O O . ALA A 1 81 ? 18.294 -1.187 -22.002 1.00 89.12 81 ALA A O 1
ATOM 608 N N . PHE A 1 82 ? 19.292 -1.771 -20.074 1.00 89.88 82 PHE A N 1
ATOM 609 C CA . PHE A 1 82 ? 20.658 -1.582 -20.565 1.00 89.88 82 PHE A CA 1
ATOM 610 C C . PHE A 1 82 ? 20.988 -2.541 -21.721 1.00 89.88 82 PHE A C 1
ATOM 612 O O . PHE A 1 82 ? 21.484 -2.111 -22.765 1.00 89.88 82 PHE A O 1
ATOM 619 N N . VAL A 1 83 ? 20.639 -3.823 -21.578 1.00 92.50 83 VAL A N 1
ATOM 620 C CA . VAL A 1 83 ? 20.820 -4.853 -22.614 1.00 92.50 83 VAL A CA 1
ATOM 621 C C . VAL A 1 83 ? 20.053 -4.507 -23.898 1.00 92.50 83 VAL A C 1
ATOM 623 O O . VAL A 1 83 ? 20.617 -4.576 -24.992 1.00 92.50 83 VAL A O 1
ATOM 626 N N . PHE A 1 84 ? 18.797 -4.065 -23.796 1.00 91.31 84 PHE A N 1
ATOM 627 C CA . PHE A 1 84 ? 18.041 -3.594 -24.960 1.00 91.31 84 PHE A CA 1
ATOM 628 C C . PHE A 1 84 ? 18.653 -2.337 -25.587 1.00 91.31 84 PHE A C 1
ATOM 630 O O . PHE A 1 84 ? 18.637 -2.206 -26.811 1.00 91.31 84 PHE A O 1
ATOM 637 N N . GLY A 1 85 ? 19.265 -1.457 -24.790 1.00 87.88 85 GLY A N 1
ATOM 638 C CA . GLY A 1 85 ? 20.055 -0.328 -25.287 1.00 87.88 85 GLY A CA 1
ATOM 639 C C . GLY A 1 85 ? 21.216 -0.765 -26.189 1.00 87.88 85 GLY A C 1
ATOM 640 O O . GLY A 1 85 ? 21.413 -0.181 -27.258 1.00 87.88 85 GLY A O 1
ATOM 641 N N . ILE A 1 86 ? 21.926 -1.836 -25.815 1.00 88.75 86 ILE A N 1
ATOM 642 C CA . ILE A 1 86 ? 22.985 -2.439 -26.644 1.00 88.75 86 ILE A CA 1
ATOM 643 C C . ILE A 1 86 ? 22.403 -2.972 -27.962 1.00 88.75 86 ILE A C 1
ATOM 645 O O . ILE A 1 86 ? 22.929 -2.661 -29.031 1.00 88.75 86 ILE A O 1
ATOM 649 N N . LEU A 1 87 ? 21.289 -3.716 -27.916 1.00 88.06 87 LEU A N 1
ATOM 650 C CA . LEU A 1 87 ? 20.636 -4.252 -29.124 1.00 88.06 87 LEU A CA 1
ATOM 651 C C . LEU A 1 87 ? 20.091 -3.149 -30.046 1.00 88.06 87 LEU A C 1
ATOM 653 O O . LEU A 1 87 ? 20.087 -3.299 -31.270 1.00 88.06 87 LEU A O 1
ATOM 657 N N . ALA A 1 88 ? 19.643 -2.026 -29.479 1.00 84.12 88 ALA A N 1
ATOM 658 C CA . ALA A 1 88 ? 19.145 -0.884 -30.239 1.00 84.12 88 ALA A CA 1
ATOM 659 C C . ALA A 1 88 ? 20.257 -0.150 -31.004 1.00 84.12 88 ALA A C 1
ATOM 661 O O . ALA A 1 88 ? 19.987 0.407 -32.074 1.00 84.12 88 ALA A O 1
ATOM 662 N N . ASN A 1 89 ? 21.484 -0.134 -30.469 1.00 79.94 89 ASN A N 1
ATOM 663 C CA . ASN A 1 89 ? 22.634 0.530 -31.081 1.00 79.94 89 ASN A CA 1
ATOM 664 C C . ASN A 1 89 ? 23.949 -0.260 -30.889 1.00 79.94 89 ASN A C 1
ATOM 666 O O . ASN A 1 89 ? 24.804 0.139 -30.098 1.00 79.94 89 ASN A O 1
ATOM 670 N N . PRO A 1 90 ? 24.166 -1.328 -31.669 1.00 67.75 90 PRO A N 1
ATOM 671 C CA . PRO A 1 90 ? 25.300 -2.251 -31.525 1.00 67.75 90 PRO A CA 1
ATOM 672 C C . PRO A 1 90 ? 26.637 -1.701 -32.067 1.00 67.75 90 PRO A C 1
ATOM 674 O O . PRO A 1 90 ? 27.507 -2.463 -32.471 1.00 67.75 90 PRO A O 1
ATOM 677 N N . GLY A 1 91 ? 26.808 -0.375 -32.082 1.00 64.25 91 GLY A N 1
ATOM 678 C CA . GLY A 1 91 ? 27.996 0.319 -32.579 1.00 64.25 91 GLY A CA 1
ATOM 679 C C . GLY A 1 91 ? 27.938 0.617 -34.082 1.00 64.25 91 GLY A C 1
ATOM 680 O O . GLY A 1 91 ? 27.738 -0.267 -34.912 1.00 64.25 91 GLY A O 1
ATOM 681 N N . ARG A 1 92 ? 28.113 1.892 -34.453 1.00 58.94 92 ARG A N 1
ATOM 682 C CA . ARG A 1 92 ? 28.412 2.303 -35.835 1.00 58.94 92 ARG A CA 1
ATOM 683 C C . ARG A 1 92 ? 29.928 2.285 -36.015 1.00 58.94 92 ARG A C 1
ATOM 685 O O . ARG A 1 92 ? 30.625 2.910 -35.217 1.00 58.94 92 ARG A O 1
ATOM 692 N N . ASP A 1 93 ? 30.421 1.649 -37.076 1.00 55.28 93 ASP A N 1
ATOM 693 C CA . ASP A 1 93 ? 31.789 1.888 -37.536 1.00 55.28 93 ASP A CA 1
ATOM 694 C C . ASP A 1 93 ? 31.897 3.384 -37.866 1.00 55.28 93 ASP A C 1
ATOM 696 O O . ASP A 1 93 ? 31.140 3.919 -38.677 1.00 55.28 93 ASP A O 1
ATOM 700 N N . ARG A 1 94 ? 32.798 4.084 -37.175 1.00 50.03 94 ARG A N 1
ATOM 701 C CA . ARG A 1 94 ? 33.012 5.538 -37.264 1.00 50.03 94 ARG A CA 1
ATOM 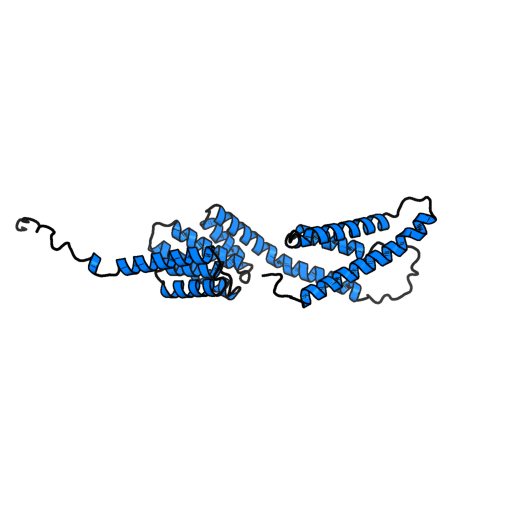702 C C . ARG A 1 94 ? 33.721 5.932 -38.569 1.00 50.03 94 ARG A C 1
ATOM 704 O O . ARG A 1 94 ? 34.470 6.904 -38.609 1.00 50.03 94 ARG A O 1
ATOM 711 N N . GLU A 1 95 ? 33.544 5.146 -39.625 1.00 48.03 95 GLU A N 1
ATOM 712 C CA . GLU A 1 95 ? 34.305 5.261 -40.857 1.00 48.03 95 GLU A CA 1
ATOM 713 C C . GLU A 1 95 ? 33.559 6.153 -41.858 1.00 48.03 95 GLU A C 1
ATOM 715 O O . GLU A 1 95 ? 32.629 5.743 -42.546 1.00 48.03 95 GLU A O 1
ATOM 720 N N . LYS A 1 96 ? 34.006 7.416 -41.895 1.00 47.72 96 LYS A N 1
ATOM 721 C CA . LYS A 1 96 ? 33.805 8.405 -42.968 1.00 47.72 96 LYS A CA 1
ATOM 722 C C . LYS A 1 96 ? 32.345 8.745 -43.313 1.00 47.72 96 LYS A C 1
ATOM 724 O O . LYS A 1 96 ? 31.948 8.720 -44.476 1.00 47.72 96 LYS A O 1
ATOM 729 N N . GLU A 1 97 ? 31.557 9.192 -42.334 1.00 50.12 97 GLU A N 1
ATOM 730 C CA . GLU A 1 97 ? 30.383 10.017 -42.653 1.00 50.12 97 GLU A CA 1
ATOM 731 C C . GLU A 1 97 ? 30.856 11.425 -43.062 1.00 50.12 97 GLU A C 1
ATOM 733 O O . GLU A 1 97 ? 31.359 12.195 -42.245 1.00 50.12 97 GLU A O 1
ATOM 738 N N . ASN A 1 98 ? 30.708 11.761 -44.348 1.00 48.16 98 ASN A N 1
ATOM 739 C CA . ASN A 1 98 ? 30.829 13.135 -44.838 1.00 48.16 98 ASN A CA 1
ATOM 740 C C . ASN A 1 98 ? 29.879 14.038 -44.020 1.00 48.16 98 ASN A C 1
ATOM 742 O O . ASN A 1 98 ? 28.669 13.801 -44.059 1.00 48.16 98 ASN A O 1
ATOM 746 N N . PRO A 1 99 ? 30.355 15.104 -43.346 1.00 51.28 99 PRO A N 1
ATOM 747 C CA . PRO A 1 99 ? 29.560 15.914 -42.408 1.00 51.28 99 PRO A CA 1
ATOM 748 C C . PRO A 1 99 ? 28.490 16.796 -43.081 1.00 51.28 99 PRO A C 1
ATOM 750 O O . PRO A 1 99 ? 27.938 17.707 -42.471 1.00 51.28 99 PRO A O 1
ATOM 753 N N . LYS A 1 100 ? 28.169 16.541 -44.351 1.00 56.06 100 LYS A N 1
ATOM 754 C CA . LYS A 1 100 ? 27.169 17.273 -45.126 1.00 56.06 100 LYS A CA 1
ATOM 755 C C . LYS A 1 100 ? 25.970 16.377 -45.410 1.00 56.06 100 LYS A C 1
ATOM 757 O O . LYS A 1 100 ? 25.800 15.927 -46.537 1.00 56.06 100 LYS A O 1
ATOM 762 N N . LYS A 1 101 ? 25.135 16.129 -44.398 1.00 52.22 101 LYS A N 1
ATOM 763 C CA . LYS A 1 101 ? 23.702 15.826 -44.568 1.00 52.22 101 LYS A CA 1
ATOM 764 C C . LYS A 1 101 ? 22.954 16.084 -43.254 1.00 52.22 101 LYS A C 1
ATOM 766 O O . LYS A 1 101 ? 23.050 15.331 -42.294 1.00 52.22 101 LYS A O 1
ATOM 771 N N . THR A 1 102 ? 22.230 17.204 -43.285 1.00 50.56 102 THR A N 1
ATOM 772 C CA . THR A 1 102 ? 21.173 17.671 -42.374 1.00 50.56 102 THR A CA 1
ATOM 773 C C . THR A 1 102 ? 21.569 17.930 -40.918 1.00 50.56 102 THR A C 1
ATOM 775 O O . THR A 1 102 ? 21.403 17.079 -40.052 1.00 50.56 102 THR A O 1
ATOM 778 N N . ALA A 1 103 ? 21.926 19.187 -40.636 1.00 54.53 103 ALA A N 1
ATOM 779 C CA . ALA A 1 103 ? 21.909 19.805 -39.304 1.00 54.53 103 ALA A CA 1
ATOM 780 C C . ALA A 1 103 ? 20.482 19.991 -38.726 1.00 54.53 103 ALA A C 1
ATOM 782 O O . ALA A 1 103 ? 20.278 20.750 -37.784 1.00 54.53 103 ALA A O 1
ATOM 783 N N . ALA A 1 104 ? 19.475 19.313 -39.288 1.00 59.00 104 ALA A N 1
ATOM 784 C CA . ALA A 1 104 ? 18.142 19.262 -38.714 1.00 59.00 104 ALA A CA 1
ATOM 785 C C . ALA A 1 104 ? 18.143 18.180 -37.629 1.00 59.00 104 ALA A C 1
ATOM 787 O O . ALA A 1 104 ? 18.238 16.986 -37.928 1.00 59.00 104 ALA A O 1
ATOM 788 N N . MET A 1 105 ? 18.076 18.604 -36.365 1.00 62.41 105 MET A N 1
ATOM 789 C CA . MET A 1 105 ? 17.936 17.718 -35.212 1.00 62.41 105 MET A CA 1
ATOM 790 C C . MET A 1 105 ? 16.749 16.777 -35.459 1.00 62.41 105 MET A C 1
ATOM 792 O O . MET A 1 105 ? 15.596 17.204 -35.475 1.00 62.41 105 MET A O 1
ATOM 796 N N . ASN A 1 106 ? 17.014 15.490 -35.692 1.00 74.00 106 ASN A N 1
ATOM 797 C CA . ASN A 1 106 ? 15.949 14.506 -35.845 1.00 74.00 106 ASN A CA 1
ATOM 798 C C . ASN A 1 106 ? 15.265 14.354 -34.483 1.00 74.00 106 ASN A C 1
ATOM 800 O O . ASN A 1 106 ? 15.787 13.657 -33.613 1.00 74.00 106 ASN A O 1
ATOM 804 N N . TRP A 1 107 ? 14.126 15.023 -34.295 1.00 73.88 107 TRP A N 1
ATOM 805 C CA . TRP A 1 107 ? 13.408 15.106 -33.021 1.00 73.88 107 TRP A CA 1
ATOM 806 C C . TRP A 1 107 ? 13.158 13.730 -32.392 1.00 73.88 107 TRP A C 1
ATOM 808 O O . TRP A 1 107 ? 13.223 13.595 -31.176 1.00 73.88 107 TRP A O 1
ATOM 818 N N . ARG A 1 108 ? 13.002 12.673 -33.203 1.00 73.00 108 ARG A N 1
ATOM 819 C CA . ARG A 1 108 ? 12.843 11.285 -32.735 1.00 73.00 108 ARG A CA 1
ATOM 820 C C . ARG A 1 108 ? 14.052 10.768 -31.945 1.00 73.00 108 ARG A C 1
ATOM 822 O O . ARG A 1 108 ? 13.886 9.924 -31.073 1.00 73.00 108 ARG A O 1
ATOM 829 N N . ARG A 1 109 ? 15.263 11.263 -32.235 1.00 70.44 109 ARG A N 1
ATOM 830 C CA . ARG A 1 109 ? 16.505 10.906 -31.519 1.00 70.44 109 ARG A CA 1
ATOM 831 C C . ARG A 1 109 ? 16.618 11.579 -30.151 1.00 70.44 109 ARG A C 1
ATOM 833 O O . ARG A 1 109 ? 17.358 11.086 -29.311 1.00 70.44 109 ARG A O 1
ATOM 840 N N . VAL A 1 110 ? 15.898 12.680 -29.940 1.00 78.44 110 VAL A N 1
ATOM 841 C CA . VAL A 1 110 ? 15.918 13.455 -28.690 1.00 78.44 110 VAL A CA 1
ATOM 842 C C . VAL A 1 110 ? 14.666 13.186 -27.851 1.00 78.44 110 VAL A C 1
ATOM 844 O O . VAL A 1 110 ? 14.743 13.169 -26.630 1.00 78.44 110 VAL A O 1
ATOM 847 N N . ALA A 1 111 ? 13.534 12.885 -28.491 1.00 80.75 111 ALA A N 1
ATOM 848 C CA . ALA A 1 111 ? 12.248 12.674 -27.835 1.00 80.75 111 ALA A CA 1
ATOM 849 C C . ALA A 1 111 ? 12.269 11.537 -26.806 1.00 80.75 111 ALA A C 1
ATOM 851 O O . ALA A 1 111 ? 11.770 11.719 -25.703 1.00 80.75 111 ALA A O 1
ATOM 852 N N . LEU A 1 112 ? 12.868 10.385 -27.133 1.00 80.56 112 LEU A N 1
ATOM 853 C CA . LEU A 1 112 ? 12.935 9.246 -26.208 1.00 80.56 112 LEU A CA 1
ATOM 854 C C . LEU A 1 112 ? 13.839 9.518 -24.988 1.00 80.56 112 LEU A C 1
ATOM 856 O O . LEU A 1 112 ? 13.376 9.292 -23.873 1.00 80.56 112 LEU A O 1
ATOM 860 N N . PRO A 1 113 ? 15.074 10.047 -25.139 1.00 81.75 113 PRO A N 1
ATOM 861 C CA . PRO A 1 113 ? 15.874 10.481 -23.993 1.00 81.75 113 PRO A CA 1
ATOM 862 C C . PRO A 1 113 ? 15.194 11.554 -23.142 1.00 81.75 113 PRO A C 1
ATOM 864 O O . PRO A 1 113 ? 15.227 11.462 -21.922 1.00 81.75 113 PRO A O 1
ATOM 867 N N . VAL A 1 114 ? 14.550 12.548 -23.765 1.00 87.62 114 VAL A N 1
ATOM 868 C CA . VAL A 1 114 ? 13.819 13.594 -23.036 1.00 87.62 114 VAL A CA 1
ATOM 869 C C . VAL A 1 114 ? 12.645 12.998 -22.268 1.00 87.62 114 VAL A C 1
ATOM 871 O O . VAL A 1 114 ? 12.492 13.307 -21.094 1.00 87.62 114 VAL A O 1
ATOM 874 N N . LEU A 1 115 ? 11.866 12.097 -22.872 1.00 87.38 115 LEU A N 1
ATOM 875 C CA . LEU A 1 115 ? 10.812 11.369 -22.165 1.00 87.38 115 LEU A CA 1
ATOM 876 C C . LEU A 1 115 ? 11.385 10.565 -20.988 1.00 87.38 115 LEU A C 1
ATOM 878 O O . LEU A 1 115 ? 10.824 10.611 -19.901 1.00 87.38 115 LEU A O 1
ATOM 882 N N . GLY A 1 116 ? 12.524 9.891 -21.172 1.00 84.00 116 GLY A N 1
ATOM 883 C CA . GLY A 1 116 ? 13.220 9.182 -20.096 1.00 84.00 116 GLY A CA 1
ATOM 884 C C . GLY A 1 116 ? 13.663 10.105 -18.957 1.00 84.00 116 GLY A C 1
ATOM 885 O O . GLY A 1 116 ? 13.457 9.778 -17.792 1.00 84.00 116 GLY A O 1
ATOM 886 N N . LEU A 1 117 ? 14.208 11.282 -19.276 1.00 89.56 117 LEU A N 1
ATOM 887 C CA . LEU A 1 117 ? 14.588 12.296 -18.288 1.00 89.56 117 LEU A CA 1
ATOM 888 C C . LEU A 1 117 ? 13.373 12.893 -17.571 1.00 89.56 117 LEU A C 1
ATOM 890 O O . LEU A 1 117 ? 13.435 13.113 -16.366 1.00 89.56 117 LEU A O 1
ATOM 894 N N . LEU A 1 118 ? 12.268 13.127 -18.285 1.00 90.31 118 LEU A N 1
ATOM 895 C CA . LEU A 1 118 ? 11.013 13.595 -17.697 1.00 90.31 118 LEU A CA 1
ATOM 896 C C . LEU A 1 118 ? 10.436 12.551 -16.741 1.00 90.31 118 LEU A C 1
ATOM 898 O O . LEU A 1 118 ? 10.087 12.896 -15.617 1.00 90.31 118 LEU A O 1
ATOM 902 N N . LEU A 1 119 ? 10.392 11.280 -17.151 1.00 85.50 11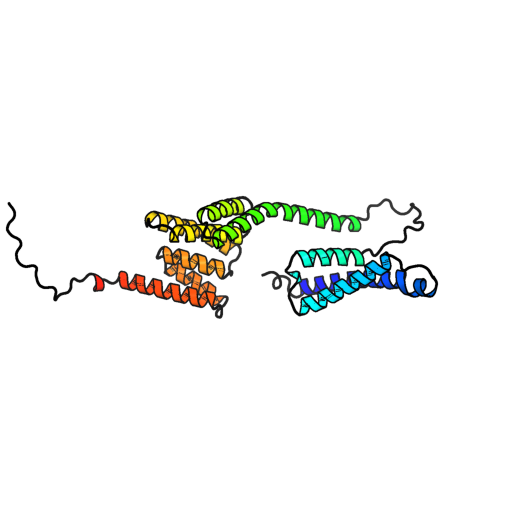9 LEU A N 1
ATOM 903 C CA . LEU A 1 119 ? 9.963 10.182 -16.286 1.00 85.50 119 LEU A CA 1
ATOM 904 C C . LEU A 1 119 ? 10.864 10.071 -15.057 1.00 85.50 119 LEU A C 1
ATOM 906 O O . LEU A 1 119 ? 10.354 10.001 -13.947 1.00 85.50 119 LEU A O 1
ATOM 910 N N . LEU A 1 120 ? 12.186 10.152 -15.228 1.00 86.19 120 LEU A N 1
ATOM 911 C CA . LEU A 1 120 ? 13.127 10.143 -14.111 1.00 86.19 120 LEU A CA 1
ATOM 912 C C . LEU A 1 120 ? 12.888 11.322 -13.158 1.00 86.19 120 LEU A C 1
ATOM 914 O O . LEU A 1 120 ? 12.841 11.119 -11.951 1.00 86.19 120 LEU A O 1
ATOM 918 N N . ALA A 1 121 ? 12.703 12.538 -13.674 1.00 88.69 121 ALA A N 1
ATOM 919 C CA . ALA A 1 121 ? 12.424 13.718 -12.857 1.00 88.69 121 ALA A CA 1
ATOM 920 C C . ALA A 1 121 ? 11.100 13.580 -12.086 1.00 88.69 121 ALA A C 1
ATOM 922 O O . ALA A 1 121 ? 11.040 13.893 -10.895 1.00 88.69 121 ALA A O 1
ATOM 923 N N . VAL A 1 122 ? 10.059 13.055 -12.742 1.00 87.50 122 VAL A N 1
ATOM 924 C CA . VAL A 1 122 ? 8.769 12.753 -12.111 1.00 87.50 122 VAL A CA 1
ATOM 925 C C . VAL A 1 122 ? 8.922 11.666 -11.049 1.00 87.50 122 VAL A C 1
ATOM 927 O O . VAL A 1 122 ? 8.355 11.812 -9.977 1.00 87.50 122 VAL A O 1
ATOM 930 N N . SER A 1 123 ? 9.708 10.613 -11.275 1.00 84.19 123 SER A N 1
ATOM 931 C CA . SER A 1 123 ? 9.939 9.557 -10.280 1.00 84.19 123 SER A CA 1
ATOM 932 C C . SER A 1 123 ? 10.786 10.034 -9.098 1.00 84.19 123 SER A C 1
ATOM 934 O O . SER A 1 123 ? 10.480 9.717 -7.951 1.00 84.19 123 SER A O 1
ATOM 936 N N . LEU A 1 124 ? 11.823 10.842 -9.344 1.00 86.94 124 LEU A N 1
ATOM 937 C CA . LEU A 1 124 ? 12.725 11.345 -8.302 1.00 86.94 124 LEU A CA 1
ATOM 938 C C . LEU A 1 124 ? 12.001 12.199 -7.256 1.00 86.94 124 LEU A C 1
ATOM 940 O O . LEU A 1 124 ? 12.420 12.218 -6.097 1.00 86.94 124 LEU A O 1
ATOM 944 N N . ARG A 1 125 ? 10.892 12.856 -7.623 1.00 84.50 125 ARG A N 1
ATOM 945 C CA . ARG A 1 125 ? 10.078 13.622 -6.666 1.00 84.50 125 ARG A CA 1
ATOM 946 C C . ARG A 1 125 ? 9.447 12.736 -5.578 1.00 84.50 125 ARG A C 1
ATOM 948 O O . ARG A 1 125 ? 9.262 13.215 -4.465 1.00 84.50 125 ARG A O 1
ATOM 955 N N . HIS A 1 126 ? 9.188 11.456 -5.869 1.00 86.75 126 HIS A N 1
ATOM 956 C CA . HIS A 1 126 ? 8.565 10.502 -4.939 1.00 86.75 126 HIS A CA 1
ATOM 957 C C . HIS A 1 126 ? 9.581 9.781 -4.043 1.00 86.75 126 HIS A C 1
ATOM 959 O O . HIS A 1 126 ? 9.224 9.306 -2.971 1.00 86.75 126 HIS A O 1
ATOM 965 N N . VAL A 1 127 ? 10.869 9.757 -4.412 1.00 89.94 127 VAL A N 1
ATOM 966 C CA . VAL A 1 127 ? 11.914 9.008 -3.678 1.00 89.94 127 VAL A CA 1
ATOM 967 C C . VAL A 1 127 ? 11.991 9.398 -2.202 1.00 89.94 127 VAL A C 1
ATOM 969 O O . VAL A 1 127 ? 12.216 8.551 -1.340 1.00 89.94 127 VAL A O 1
ATOM 972 N N . ARG A 1 128 ? 11.792 10.682 -1.884 1.00 92.88 128 ARG A N 1
ATOM 973 C CA . ARG A 1 128 ? 11.794 11.142 -0.489 1.00 92.88 128 ARG A CA 1
ATOM 974 C C . ARG A 1 128 ? 10.606 10.586 0.296 1.00 92.88 128 ARG A C 1
ATOM 976 O O . ARG A 1 128 ? 10.796 10.199 1.444 1.00 92.88 128 ARG A O 1
ATOM 983 N N . ALA A 1 129 ? 9.418 10.546 -0.306 1.00 93.56 129 ALA A N 1
ATOM 984 C CA . ALA A 1 129 ? 8.229 9.982 0.325 1.00 93.56 129 ALA A CA 1
ATOM 985 C C . ALA A 1 129 ? 8.394 8.471 0.546 1.00 93.56 129 ALA A C 1
ATOM 987 O O . ALA A 1 129 ? 8.203 8.005 1.666 1.00 93.56 129 ALA A O 1
ATOM 988 N N . GLU A 1 130 ? 8.865 7.748 -0.474 1.00 92.25 130 GLU A N 1
ATOM 989 C CA . GLU A 1 130 ? 9.161 6.307 -0.417 1.00 92.25 130 GLU A CA 1
ATOM 990 C C . GLU A 1 130 ? 10.174 5.962 0.681 1.00 92.25 130 GLU A C 1
ATOM 992 O O . GLU A 1 130 ? 9.984 5.023 1.453 1.00 92.25 130 GLU A O 1
ATOM 997 N N . TYR A 1 131 ? 11.230 6.768 0.827 1.00 95.06 131 TYR A N 1
ATOM 998 C CA . TYR A 1 131 ? 12.186 6.593 1.917 1.00 95.06 131 TYR A CA 1
ATOM 999 C C . TYR A 1 131 ? 11.502 6.656 3.291 1.00 95.06 131 TYR A C 1
ATOM 1001 O O . TYR A 1 131 ? 11.729 5.790 4.138 1.00 95.06 131 TYR A O 1
ATOM 1009 N N . PHE A 1 132 ? 10.654 7.659 3.533 1.00 97.56 132 PHE A N 1
ATOM 1010 C CA . PHE A 1 132 ? 9.940 7.765 4.806 1.00 97.56 132 PHE A CA 1
ATOM 1011 C C . PHE A 1 132 ? 8.887 6.666 4.982 1.00 97.56 132 PHE A C 1
ATOM 1013 O O . PHE A 1 132 ? 8.731 6.168 6.097 1.00 97.56 132 PHE A O 1
ATOM 1020 N N . ALA A 1 133 ? 8.228 6.239 3.904 1.00 96.69 133 ALA A N 1
ATOM 1021 C CA . ALA A 1 133 ? 7.288 5.122 3.910 1.00 96.69 133 ALA A CA 1
ATOM 1022 C C . ALA A 1 133 ? 7.975 3.827 4.368 1.00 96.69 133 ALA A C 1
ATOM 1024 O O . ALA A 1 133 ? 7.532 3.188 5.322 1.00 96.69 133 ALA A O 1
ATOM 1025 N N . GLU A 1 134 ? 9.134 3.500 3.792 1.00 96.19 134 GLU A N 1
ATOM 1026 C CA . GLU A 1 134 ? 9.913 2.324 4.189 1.00 96.19 134 GLU A CA 1
ATOM 1027 C C . GLU A 1 134 ? 10.413 2.416 5.635 1.00 96.19 134 GLU A C 1
ATOM 1029 O O . GLU A 1 134 ? 10.374 1.438 6.386 1.00 96.19 134 GLU A O 1
ATOM 1034 N N . ARG A 1 135 ? 10.833 3.605 6.086 1.00 98.19 135 ARG A N 1
ATOM 1035 C CA . ARG A 1 135 ? 11.194 3.826 7.498 1.00 98.19 135 ARG A CA 1
ATOM 1036 C C . ARG A 1 135 ? 10.001 3.617 8.430 1.00 98.19 135 ARG A C 1
ATOM 1038 O O . ARG A 1 135 ? 10.193 3.078 9.523 1.00 98.19 135 ARG A O 1
ATOM 1045 N N . ALA A 1 136 ? 8.797 4.006 8.015 1.00 98.12 136 ALA A N 1
ATOM 1046 C CA . ALA A 1 136 ? 7.570 3.759 8.761 1.00 98.12 136 ALA A CA 1
ATOM 1047 C C . ALA A 1 136 ? 7.243 2.261 8.824 1.00 98.12 136 ALA A C 1
ATOM 1049 O O . ALA A 1 136 ? 7.045 1.734 9.918 1.00 98.12 136 ALA A O 1
ATOM 1050 N N . ARG A 1 137 ? 7.286 1.560 7.685 1.00 97.75 137 ARG A N 1
ATOM 1051 C CA . ARG A 1 137 ? 7.045 0.114 7.578 1.00 97.75 137 ARG A CA 1
ATOM 1052 C C . ARG A 1 137 ? 8.009 -0.703 8.439 1.00 97.75 137 ARG A C 1
ATOM 1054 O O . ARG A 1 137 ? 7.586 -1.581 9.189 1.00 97.75 137 ARG A O 1
ATOM 1061 N N . VAL A 1 138 ? 9.305 -0.387 8.391 1.00 97.88 138 VAL A N 1
ATOM 1062 C CA . VAL A 1 138 ? 10.324 -1.039 9.231 1.00 97.88 138 VAL A CA 1
ATOM 1063 C C . VAL A 1 138 ? 10.092 -0.736 10.712 1.00 97.88 138 VAL A C 1
ATOM 1065 O O . VAL A 1 138 ? 10.197 -1.631 11.545 1.00 97.88 138 VAL A O 1
ATOM 1068 N N . ALA A 1 139 ? 9.736 0.502 11.061 1.00 97.94 139 ALA A N 1
ATOM 1069 C CA . ALA A 1 139 ? 9.419 0.843 12.443 1.00 97.94 139 ALA A CA 1
ATOM 1070 C C . ALA A 1 139 ? 8.147 0.138 12.952 1.00 97.94 139 ALA A C 1
ATOM 1072 O O . ALA A 1 139 ? 8.118 -0.224 14.123 1.00 97.94 139 ALA A O 1
ATOM 1073 N N . LEU A 1 140 ? 7.134 -0.091 12.105 1.00 97.56 140 LEU A N 1
ATOM 1074 C CA . LEU A 1 140 ? 5.957 -0.905 12.442 1.00 97.56 140 LEU A CA 1
ATOM 1075 C C . LEU A 1 140 ? 6.343 -2.356 12.721 1.00 97.56 140 LEU A C 1
ATOM 1077 O O . LEU A 1 140 ? 5.938 -2.898 13.745 1.00 97.56 140 LEU A O 1
ATOM 1081 N N . ARG A 1 141 ? 7.160 -2.954 11.844 1.00 96.75 141 ARG A N 1
ATOM 1082 C CA . ARG A 1 141 ? 7.685 -4.318 12.016 1.00 96.75 141 ARG A CA 1
ATOM 1083 C C . ARG A 1 141 ? 8.455 -4.470 13.327 1.00 96.75 141 ARG A C 1
ATOM 1085 O O . ARG A 1 141 ? 8.330 -5.488 13.989 1.00 96.75 141 ARG A O 1
ATOM 1092 N N . ASP A 1 142 ? 9.243 -3.461 13.686 1.00 97.31 142 ASP A N 1
ATOM 1093 C CA . ASP A 1 142 ? 10.054 -3.459 14.906 1.00 97.31 142 ASP A CA 1
ATOM 1094 C C . ASP A 1 142 ? 9.277 -2.942 16.139 1.00 97.31 142 ASP A C 1
ATOM 1096 O O . ASP A 1 142 ? 9.897 -2.570 17.132 1.00 97.31 142 ASP A O 1
ATOM 1100 N N . GLU A 1 143 ? 7.945 -2.822 16.058 1.00 95.94 143 GLU A N 1
ATOM 1101 C CA . GLU A 1 143 ? 7.052 -2.363 17.139 1.00 95.94 143 GLU A CA 1
ATOM 1102 C C . GLU A 1 143 ? 7.361 -0.951 17.688 1.00 95.94 143 GLU A C 1
ATOM 1104 O O . GLU A 1 143 ? 6.909 -0.528 18.751 1.00 95.94 143 GLU A O 1
ATOM 1109 N N . ARG A 1 144 ? 8.084 -0.128 16.924 1.00 97.62 144 ARG A N 1
ATOM 1110 C CA . ARG A 1 144 ? 8.423 1.260 17.276 1.00 97.62 144 ARG A CA 1
ATOM 1111 C C . ARG A 1 144 ? 7.321 2.225 16.836 1.00 97.62 144 ARG A C 1
ATOM 1113 O O . ARG A 1 144 ? 7.553 3.107 16.006 1.00 97.62 144 ARG A O 1
ATOM 1120 N N . HIS A 1 145 ? 6.129 2.101 17.421 1.00 94.94 145 HIS A N 1
ATOM 1121 C CA . HIS A 1 145 ? 4.895 2.762 16.954 1.00 94.94 145 HIS A CA 1
ATOM 1122 C C . HIS A 1 145 ? 4.994 4.295 16.834 1.00 94.94 145 HIS A C 1
ATOM 1124 O O . HIS A 1 145 ? 4.555 4.870 15.842 1.00 94.94 145 HIS A O 1
ATOM 1130 N N . LEU A 1 146 ? 5.623 4.977 17.801 1.00 95.69 146 LEU A N 1
ATOM 1131 C CA . LEU A 1 146 ? 5.802 6.439 17.743 1.00 95.69 146 LEU A CA 1
ATOM 1132 C C . LEU A 1 146 ? 6.754 6.872 16.621 1.00 95.69 146 LEU A C 1
ATOM 1134 O O . LEU A 1 146 ? 6.537 7.903 15.987 1.00 95.69 146 LEU A O 1
ATOM 1138 N N . SER A 1 147 ? 7.808 6.091 16.371 1.00 97.69 147 SER A N 1
ATOM 1139 C CA . SER A 1 147 ? 8.728 6.363 15.262 1.00 97.69 147 SER A CA 1
ATOM 1140 C C . SER A 1 147 ? 8.043 6.095 13.927 1.00 97.69 147 SER A C 1
ATOM 1142 O O . SER A 1 147 ? 8.148 6.918 13.024 1.00 97.69 147 SER A O 1
ATOM 1144 N N . ALA A 1 148 ? 7.298 4.989 13.830 1.00 98.31 148 ALA A N 1
ATOM 1145 C CA . ALA A 1 148 ? 6.495 4.662 12.660 1.00 98.31 148 ALA A CA 1
ATOM 1146 C C . ALA A 1 148 ? 5.522 5.789 12.309 1.00 98.31 148 ALA A C 1
ATOM 1148 O O . ALA A 1 148 ? 5.506 6.239 11.170 1.00 98.31 148 ALA A O 1
ATOM 1149 N N . MET A 1 149 ? 4.794 6.306 13.300 1.00 98.06 149 MET A N 1
ATOM 1150 C CA . MET A 1 149 ? 3.839 7.394 13.103 1.00 98.06 149 MET A CA 1
ATOM 1151 C C . MET A 1 149 ? 4.506 8.667 12.584 1.00 98.06 149 MET A C 1
ATOM 1153 O O . MET A 1 149 ? 4.009 9.275 11.641 1.00 98.06 149 MET A O 1
ATOM 1157 N N . ARG A 1 150 ? 5.659 9.050 13.146 1.00 98.12 150 ARG A N 1
ATOM 1158 C CA . ARG A 1 150 ? 6.414 10.227 12.684 1.00 98.12 150 ARG A CA 1
ATOM 1159 C C . ARG A 1 150 ? 6.902 10.069 11.246 1.00 98.12 150 ARG A C 1
ATOM 1161 O O . ARG A 1 150 ? 6.764 10.999 10.456 1.00 98.12 150 ARG A O 1
ATOM 1168 N N . TRP A 1 151 ? 7.455 8.906 10.901 1.00 98.38 151 TRP A N 1
ATOM 1169 C CA . TRP A 1 151 ? 7.897 8.635 9.533 1.00 98.38 151 TRP A CA 1
ATOM 1170 C C . TRP A 1 151 ? 6.719 8.602 8.556 1.00 98.38 151 TRP A C 1
ATOM 1172 O O . TRP A 1 151 ? 6.791 9.234 7.508 1.00 98.38 151 TRP A O 1
ATOM 1182 N N . ALA A 1 152 ? 5.607 7.963 8.925 1.00 98.19 152 ALA A N 1
ATOM 1183 C CA . ALA A 1 152 ? 4.406 7.917 8.098 1.00 98.19 152 ALA A CA 1
ATOM 1184 C C . ALA A 1 152 ? 3.811 9.316 7.872 1.00 98.19 152 ALA A C 1
ATOM 1186 O O . ALA A 1 152 ? 3.448 9.650 6.751 1.00 98.19 152 ALA A O 1
ATOM 1187 N N . GLN A 1 153 ? 3.787 10.178 8.895 1.00 98.00 153 GLN A N 1
ATOM 1188 C CA . GLN A 1 153 ? 3.365 11.577 8.746 1.00 98.00 153 GLN A CA 1
ATOM 1189 C C . GLN A 1 153 ? 4.235 12.344 7.743 1.00 98.00 153 GLN A C 1
ATOM 1191 O O . GLN A 1 153 ? 3.706 13.099 6.932 1.00 98.00 153 GLN A O 1
ATOM 1196 N N . GLN A 1 154 ? 5.555 12.145 7.774 1.00 97.88 154 GLN A N 1
ATOM 1197 C CA . GLN A 1 154 ? 6.462 12.763 6.803 1.00 97.88 154 GLN A CA 1
ATOM 1198 C C . GLN A 1 154 ? 6.266 12.207 5.390 1.00 97.88 154 GLN A C 1
ATOM 1200 O O . GLN A 1 154 ? 6.337 12.972 4.431 1.00 97.88 154 GLN A O 1
ATOM 1205 N N . ALA A 1 155 ? 5.997 10.906 5.260 1.00 97.19 155 ALA A N 1
ATOM 1206 C CA . ALA A 1 155 ? 5.696 10.281 3.978 1.00 97.19 155 ALA A CA 1
ATOM 1207 C C . ALA A 1 155 ? 4.410 10.861 3.370 1.00 97.19 155 ALA A C 1
ATOM 1209 O O . ALA A 1 155 ? 4.451 11.363 2.252 1.00 97.19 155 ALA A O 1
ATOM 1210 N N . VAL A 1 156 ? 3.315 10.900 4.139 1.00 97.44 156 VAL A N 1
ATOM 1211 C CA . VAL A 1 156 ? 2.021 11.464 3.706 1.00 97.44 156 VAL A CA 1
ATOM 1212 C C . VAL A 1 156 ? 2.132 12.954 3.372 1.00 97.44 156 VAL A C 1
ATOM 1214 O O . VAL A 1 156 ? 1.502 13.418 2.432 1.00 97.44 156 VAL A O 1
ATOM 1217 N N . ALA A 1 157 ? 2.950 13.722 4.098 1.00 96.56 157 ALA A N 1
ATOM 1218 C CA . ALA A 1 157 ? 3.158 15.141 3.797 1.00 96.56 157 ALA A CA 1
ATOM 1219 C C . ALA A 1 157 ? 3.862 15.387 2.448 1.00 96.56 157 ALA A C 1
ATOM 1221 O O . ALA A 1 157 ? 3.752 16.480 1.894 1.00 96.56 157 ALA A O 1
ATOM 1222 N N . LEU A 1 158 ? 4.614 14.405 1.945 1.00 94.75 158 LEU A N 1
ATOM 1223 C CA . LEU A 1 158 ? 5.310 14.483 0.659 1.00 94.75 158 LEU A CA 1
ATOM 1224 C C . LEU A 1 158 ? 4.528 13.819 -0.473 1.00 94.75 158 LEU A C 1
ATOM 1226 O O . LEU A 1 158 ? 4.616 14.275 -1.611 1.00 94.75 158 LEU A O 1
ATOM 1230 N N . ASP A 1 159 ? 3.809 12.743 -0.163 1.00 92.44 159 ASP A N 1
ATOM 1231 C CA . ASP A 1 159 ? 2.978 12.004 -1.101 1.00 92.44 159 ASP A CA 1
ATOM 1232 C C . ASP A 1 159 ? 1.757 11.420 -0.387 1.00 92.44 159 ASP A C 1
ATOM 1234 O O . ASP A 1 159 ? 1.818 10.388 0.291 1.00 92.44 159 ASP A O 1
ATOM 1238 N N . ASP A 1 160 ? 0.637 12.114 -0.551 1.00 92.62 160 ASP A N 1
ATOM 1239 C CA . ASP A 1 160 ? -0.651 11.734 0.008 1.00 92.62 160 ASP A CA 1
ATOM 1240 C C . ASP A 1 160 ? -1.524 10.940 -0.978 1.00 92.62 160 ASP A C 1
ATOM 1242 O O . ASP A 1 160 ? -2.646 10.567 -0.637 1.00 92.62 160 ASP A O 1
ATOM 1246 N N . GLN A 1 161 ? -1.001 10.680 -2.183 1.00 93.31 161 GLN A N 1
ATOM 1247 C CA . GLN A 1 161 ? -1.628 9.868 -3.227 1.00 93.31 161 GLN A CA 1
ATOM 1248 C C . GLN A 1 161 ? -1.102 8.431 -3.233 1.00 93.31 161 GLN A C 1
ATOM 1250 O O . GLN A 1 161 ? -1.576 7.599 -4.006 1.00 93.31 161 GLN A O 1
ATOM 1255 N N . ASN A 1 162 ? -0.134 8.120 -2.370 1.00 91.81 162 ASN A N 1
ATOM 1256 C CA . ASN A 1 162 ? 0.320 6.761 -2.143 1.00 91.81 162 ASN A CA 1
ATOM 1257 C C . ASN A 1 162 ? -0.530 6.106 -1.028 1.00 91.81 162 ASN A C 1
ATOM 1259 O O . ASN A 1 162 ? -0.437 6.510 0.134 1.00 91.81 162 ASN A O 1
ATOM 1263 N N . PRO A 1 163 ? -1.349 5.083 -1.333 1.00 95.81 163 PRO A N 1
ATOM 1264 C CA . PRO A 1 163 ? -2.192 4.439 -0.329 1.00 95.81 163 PRO A CA 1
ATOM 1265 C C . PRO A 1 163 ? -1.394 3.734 0.782 1.00 95.81 163 PRO A C 1
ATOM 1267 O O . PRO A 1 163 ? -1.867 3.666 1.915 1.00 95.81 163 PRO A O 1
ATOM 1270 N N . GLU A 1 164 ? -0.166 3.280 0.511 1.00 94.38 164 GLU A N 1
ATOM 1271 C CA . GLU A 1 164 ? 0.696 2.644 1.517 1.00 94.38 164 GLU A CA 1
ATOM 1272 C C . GLU A 1 164 ? 1.135 3.633 2.604 1.00 94.38 164 GLU A C 1
ATOM 1274 O O . GLU A 1 164 ? 1.170 3.287 3.786 1.00 94.38 164 GLU A O 1
ATOM 1279 N N . THR A 1 165 ? 1.431 4.891 2.249 1.00 96.44 165 THR A N 1
ATOM 1280 C CA . THR A 1 165 ? 1.854 5.904 3.237 1.00 96.44 165 THR A CA 1
ATOM 1281 C C . THR A 1 165 ? 0.721 6.216 4.212 1.00 96.44 165 THR A C 1
ATOM 1283 O O . THR A 1 165 ? 0.939 6.316 5.425 1.00 96.44 165 THR A O 1
ATOM 1286 N N . LEU A 1 166 ? -0.503 6.297 3.689 1.00 98.19 166 LEU A N 1
ATOM 1287 C CA . LEU A 1 166 ? -1.730 6.464 4.457 1.00 98.19 166 LEU A CA 1
ATOM 1288 C C . LEU A 1 166 ? -2.021 5.234 5.324 1.00 98.19 166 LEU A C 1
ATOM 1290 O O . LEU A 1 166 ? -2.345 5.382 6.505 1.00 98.19 166 LEU A O 1
ATOM 1294 N N . PHE A 1 167 ? -1.830 4.029 4.786 1.00 98.19 167 PHE A N 1
ATOM 1295 C CA . PHE A 1 167 ? -1.951 2.791 5.549 1.00 98.19 167 PHE A CA 1
ATOM 1296 C C . PHE A 1 167 ? -0.966 2.738 6.719 1.00 98.19 167 PHE A C 1
ATOM 1298 O O . PHE A 1 167 ? -1.390 2.495 7.848 1.00 98.19 167 PHE A O 1
ATOM 1305 N N . TYR A 1 168 ? 0.320 3.043 6.512 1.00 98.38 168 TYR A N 1
ATOM 1306 C CA . TYR A 1 168 ? 1.299 3.072 7.605 1.00 98.38 168 TYR A CA 1
ATOM 1307 C C . TYR A 1 168 ? 0.949 4.111 8.669 1.00 98.38 168 TYR A C 1
ATOM 1309 O O . TYR A 1 168 ? 1.170 3.869 9.860 1.00 98.38 168 TYR A O 1
ATOM 1317 N N . LEU A 1 169 ? 0.369 5.248 8.276 1.00 98.56 169 LEU A N 1
ATOM 1318 C CA . LEU A 1 169 ? -0.106 6.245 9.228 1.00 98.56 169 LEU A CA 1
ATOM 1319 C C . LEU A 1 169 ? -1.267 5.700 10.071 1.00 98.56 169 LEU A C 1
ATOM 1321 O O . LEU A 1 169 ? -1.202 5.786 11.299 1.00 98.56 169 LEU A O 1
ATOM 1325 N N . GLY A 1 170 ? -2.285 5.111 9.441 1.00 98.31 170 GLY A N 1
ATOM 1326 C CA . GLY A 1 170 ? -3.413 4.485 10.138 1.00 98.31 170 GLY A CA 1
ATOM 1327 C C . GLY A 1 170 ? -2.970 3.339 11.050 1.00 98.31 170 GLY A C 1
ATOM 1328 O O . GLY A 1 170 ? -3.265 3.344 12.245 1.00 98.31 170 GLY A O 1
ATOM 1329 N N . GLU A 1 171 ? -2.167 2.409 10.533 1.00 98.38 171 GLU A N 1
ATOM 1330 C CA . GLU A 1 171 ? -1.670 1.251 11.282 1.00 98.38 171 GLU A CA 1
ATOM 1331 C C . GLU A 1 171 ? -0.798 1.697 12.463 1.00 98.38 171 GLU A C 1
ATOM 1333 O O . GLU A 1 171 ? -0.948 1.188 13.569 1.00 98.38 171 GLU A O 1
ATOM 1338 N N . SER A 1 172 ? 0.056 2.716 12.302 1.00 98.38 172 SER A N 1
ATOM 1339 C CA . SER A 1 172 ? 0.853 3.239 13.423 1.00 98.38 172 SER A CA 1
ATOM 1340 C C . SER A 1 172 ? 0.001 3.811 14.560 1.00 98.38 172 SER A C 1
ATOM 1342 O O . SER A 1 172 ? 0.387 3.699 15.727 1.00 98.38 172 SER A O 1
ATOM 1344 N N . ARG A 1 173 ? -1.164 4.391 14.242 1.00 98.44 173 ARG A N 1
ATOM 1345 C CA . ARG A 1 173 ? -2.136 4.893 15.223 1.00 98.44 173 ARG A CA 1
ATOM 1346 C C . ARG A 1 173 ? -2.856 3.744 15.917 1.00 98.44 173 ARG A C 1
ATOM 1348 O O . ARG A 1 173 ? -2.916 3.757 17.142 1.00 98.44 173 ARG A O 1
ATOM 1355 N N . VAL A 1 174 ? -3.283 2.722 15.174 1.00 98.25 174 VAL A N 1
ATOM 1356 C CA . VAL A 1 174 ? -3.849 1.483 15.739 1.00 98.25 174 VAL A CA 1
ATOM 1357 C C . VAL A 1 174 ? -2.866 0.829 16.708 1.00 98.25 174 VAL A C 1
ATOM 1359 O O . VAL A 1 174 ? -3.190 0.651 17.878 1.00 98.25 174 VAL A O 1
ATOM 1362 N N . ARG A 1 175 ? -1.623 0.573 16.282 1.00 97.62 175 ARG A N 1
ATOM 1363 C CA . ARG A 1 175 ? -0.600 -0.027 17.156 1.00 97.62 175 ARG A CA 1
ATOM 1364 C C . ARG A 1 175 ? -0.303 0.828 18.381 1.00 97.62 175 ARG A C 1
ATOM 1366 O O . ARG A 1 175 ? -0.077 0.315 19.473 1.00 97.62 175 ARG A O 1
ATOM 1373 N N . ARG A 1 176 ? -0.329 2.155 18.225 1.00 96.69 176 ARG A N 1
ATOM 1374 C CA . ARG A 1 176 ? -0.177 3.069 19.357 1.00 96.69 176 ARG A CA 1
ATOM 1375 C C . ARG A 1 176 ? -1.342 2.957 20.341 1.00 96.69 176 ARG A C 1
ATOM 1377 O O . ARG A 1 176 ? -1.077 3.021 21.539 1.00 96.69 176 ARG A O 1
ATOM 1384 N N . ALA A 1 177 ? -2.572 2.806 19.850 1.00 96.88 177 ALA A N 1
ATOM 1385 C CA . ALA A 1 177 ? -3.760 2.576 20.665 1.00 96.88 177 ALA A CA 1
ATOM 1386 C C . ALA A 1 177 ? -3.650 1.252 21.435 1.00 96.88 177 ALA A C 1
ATOM 1388 O O . ALA A 1 177 ? -3.805 1.247 22.649 1.00 96.88 177 ALA A O 1
ATOM 1389 N N . GLU A 1 178 ? -3.291 0.157 20.759 1.00 94.81 178 GLU A N 1
ATOM 1390 C CA . GLU A 1 178 ? -3.108 -1.171 21.372 1.00 94.81 178 GLU A CA 1
ATOM 1391 C C . GLU A 1 178 ? -2.064 -1.168 22.505 1.00 94.81 178 GLU A C 1
ATOM 1393 O O . GLU A 1 178 ? -2.205 -1.894 23.486 1.00 94.81 178 GLU A O 1
ATOM 1398 N N . ALA A 1 179 ? -1.041 -0.312 22.409 1.00 94.62 179 ALA A N 1
ATOM 1399 C CA . ALA A 1 179 ? 0.014 -0.173 23.414 1.00 94.62 179 ALA A CA 1
ATOM 1400 C C . ALA A 1 179 ? -0.327 0.782 24.583 1.00 94.62 179 ALA A C 1
ATOM 1402 O O . ALA A 1 179 ? 0.541 1.080 25.409 1.00 94.62 179 ALA A O 1
ATOM 1403 N N . LEU A 1 180 ? -1.538 1.346 24.642 1.00 95.19 180 LEU A N 1
ATOM 1404 C CA . LEU A 1 180 ? -1.955 2.298 25.677 1.00 95.19 180 LEU A CA 1
ATOM 1405 C C . LEU A 1 180 ? -2.901 1.667 26.697 1.00 95.19 180 LEU A C 1
ATOM 1407 O O . LEU A 1 180 ? -3.811 0.929 26.351 1.00 95.19 180 LEU A O 1
ATOM 1411 N N . SER A 1 181 ? -2.747 2.061 27.963 1.00 95.69 181 SER A N 1
ATOM 1412 C CA . SER A 1 181 ? -3.675 1.670 29.035 1.00 95.69 181 SER A CA 1
ATOM 1413 C C . SER A 1 181 ? -4.809 2.675 29.259 1.00 95.69 181 SER A C 1
ATOM 1415 O O . SER A 1 181 ? -5.809 2.333 29.877 1.00 95.69 181 SER A O 1
ATOM 1417 N N . ASN A 1 182 ? -4.664 3.927 28.801 1.00 96.25 182 ASN A N 1
ATOM 1418 C CA . ASN A 1 182 ? -5.671 4.974 29.005 1.00 96.25 182 ASN A CA 1
ATOM 1419 C C . ASN A 1 182 ? -6.806 4.843 27.967 1.00 96.25 182 ASN A C 1
ATOM 1421 O O . ASN A 1 182 ? -6.543 5.099 26.789 1.00 96.25 182 ASN A O 1
ATOM 1425 N N . PRO A 1 183 ? -8.059 4.553 28.374 1.00 93.69 183 PRO A N 1
ATOM 1426 C CA . PRO A 1 183 ? -9.167 4.327 27.442 1.00 93.69 183 PRO A CA 1
ATOM 1427 C C . PRO A 1 183 ? -9.479 5.516 26.525 1.00 93.69 183 PRO A C 1
ATOM 1429 O O . PRO A 1 183 ? -9.755 5.328 25.344 1.00 93.69 183 PRO A O 1
ATOM 1432 N N . LEU A 1 184 ? -9.389 6.750 27.031 1.00 95.81 184 LEU A N 1
ATOM 1433 C CA . LEU A 1 184 ? -9.636 7.947 26.219 1.00 95.81 184 LEU A CA 1
ATOM 1434 C C . LEU A 1 184 ? -8.560 8.121 25.146 1.00 95.81 184 LEU A C 1
ATOM 1436 O O . LEU A 1 184 ? -8.861 8.474 24.007 1.00 95.81 184 LEU A O 1
ATOM 1440 N N . ALA A 1 185 ? -7.303 7.841 25.498 1.00 96.12 185 ALA A N 1
ATOM 1441 C CA . ALA A 1 185 ? -6.207 7.892 24.540 1.00 96.12 185 ALA A CA 1
ATOM 1442 C C . ALA A 1 185 ? -6.351 6.791 23.477 1.00 96.12 185 ALA A C 1
ATOM 1444 O O . ALA A 1 185 ? -6.154 7.063 22.297 1.00 96.12 185 ALA A O 1
ATOM 1445 N N . VAL A 1 186 ? -6.747 5.578 23.882 1.00 96.81 186 VAL A N 1
ATOM 1446 C CA . VAL A 1 186 ? -7.027 4.454 22.974 1.00 96.81 186 VAL A CA 1
ATOM 1447 C C . VAL A 1 186 ? -8.084 4.846 21.936 1.00 96.81 186 VAL A C 1
ATOM 1449 O O . VAL A 1 186 ? -7.815 4.757 20.739 1.00 96.81 186 VAL A O 1
ATOM 1452 N N . ILE A 1 187 ? -9.242 5.352 22.378 1.00 97.31 187 ILE A N 1
ATOM 1453 C CA . ILE A 1 187 ? -10.330 5.785 21.482 1.00 97.31 187 ILE A CA 1
ATOM 1454 C C . ILE A 1 187 ? -9.847 6.881 20.526 1.00 97.31 187 ILE A C 1
ATOM 1456 O O . ILE A 1 187 ? -10.074 6.791 19.323 1.00 97.31 187 ILE A O 1
ATOM 1460 N N . SER A 1 188 ? -9.125 7.881 21.041 1.00 97.75 188 SER A N 1
ATOM 1461 C CA . SER A 1 188 ? -8.585 8.983 20.235 1.00 97.75 188 SER A CA 1
ATOM 1462 C C . SER A 1 188 ? -7.669 8.496 19.104 1.00 97.75 188 SER A C 1
ATOM 1464 O O . SER A 1 188 ? -7.778 8.962 17.969 1.00 97.75 188 SER A O 1
ATOM 1466 N N . PHE A 1 189 ? -6.797 7.518 19.372 1.00 98.00 189 PHE A N 1
ATOM 1467 C CA . PHE A 1 189 ? -5.921 6.963 18.340 1.00 98.00 189 PHE A CA 1
ATOM 1468 C C . PHE A 1 189 ? -6.670 6.108 17.311 1.00 98.00 189 PHE A C 1
ATOM 1470 O O . PHE A 1 189 ? -6.334 6.190 16.129 1.00 98.00 189 PHE A O 1
ATOM 1477 N N . TYR A 1 190 ? -7.682 5.336 17.720 1.00 98.25 190 TYR A N 1
ATOM 1478 C CA . TYR A 1 190 ? -8.521 4.591 16.777 1.00 98.25 190 TYR A CA 1
ATOM 1479 C C . TYR A 1 190 ? -9.349 5.517 15.879 1.00 98.25 190 TYR A C 1
ATOM 1481 O O . TYR A 1 190 ? -9.345 5.328 14.665 1.00 98.25 190 TYR A O 1
ATOM 1489 N N . GLU A 1 191 ? -9.971 6.563 16.434 1.00 98.25 191 GLU A N 1
ATOM 1490 C CA . GLU A 1 191 ? -10.661 7.610 15.659 1.00 98.25 191 GLU A CA 1
ATOM 1491 C C . GLU A 1 191 ? -9.708 8.260 14.647 1.00 98.25 191 GLU A C 1
ATOM 1493 O O . GLU A 1 191 ? -9.996 8.341 13.453 1.00 98.25 191 GLU A O 1
ATOM 1498 N N . ALA A 1 192 ? -8.506 8.640 15.091 1.00 97.88 192 ALA A N 1
ATOM 1499 C CA . ALA A 1 192 ? -7.502 9.223 14.211 1.00 97.88 192 ALA A CA 1
ATOM 1500 C C . ALA A 1 192 ? -7.008 8.249 13.122 1.00 97.88 192 ALA A C 1
ATOM 1502 O O . ALA A 1 192 ? -6.469 8.699 12.111 1.00 97.88 192 ALA A O 1
ATOM 1503 N N . ALA A 1 193 ? -7.129 6.932 13.299 1.00 98.56 193 ALA A N 1
ATOM 1504 C CA . ALA A 1 193 ? -6.731 5.954 12.287 1.00 98.56 193 ALA A CA 1
ATOM 1505 C C . ALA A 1 193 ? -7.735 5.850 11.125 1.00 98.56 193 ALA A C 1
ATOM 1507 O O . ALA A 1 193 ? -7.340 5.445 10.031 1.00 98.56 193 ALA A O 1
ATOM 1508 N N . LEU A 1 194 ? -8.997 6.252 11.330 1.00 98.56 194 LEU A N 1
ATOM 1509 C CA . LEU A 1 194 ? -10.051 6.129 10.321 1.00 98.56 194 LEU A CA 1
ATOM 1510 C C . LEU A 1 194 ? -9.764 6.959 9.063 1.00 98.56 194 LEU A C 1
ATOM 1512 O O . LEU A 1 194 ? -9.858 6.420 7.966 1.00 98.56 194 LEU A O 1
ATOM 1516 N N . ASP A 1 195 ? -9.379 8.233 9.204 1.00 97.94 195 ASP A N 1
ATOM 1517 C CA . ASP A 1 195 ?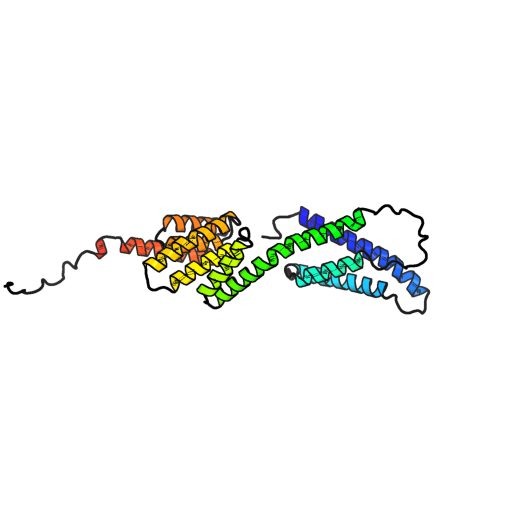 -9.151 9.128 8.053 1.00 97.94 195 ASP A CA 1
ATOM 1518 C C . ASP A 1 195 ? -8.066 8.604 7.086 1.00 97.94 195 ASP A C 1
ATOM 1520 O O . ASP A 1 195 ? -8.359 8.448 5.898 1.00 97.94 195 ASP A O 1
ATOM 1524 N N . PRO A 1 196 ? -6.849 8.229 7.540 1.00 98.25 196 PRO A N 1
ATOM 1525 C CA . PRO A 1 196 ? -5.856 7.640 6.648 1.00 98.25 196 PRO A CA 1
ATOM 1526 C C . PRO A 1 196 ? -6.342 6.361 5.965 1.00 98.25 196 PRO A C 1
ATOM 1528 O O . PRO A 1 196 ? -6.127 6.202 4.767 1.00 98.25 196 PRO A O 1
ATOM 1531 N N . PHE A 1 197 ? -7.027 5.465 6.682 1.00 98.50 197 PHE A N 1
ATOM 1532 C CA . PHE A 1 197 ? -7.544 4.234 6.079 1.00 98.50 197 PHE A CA 1
ATOM 1533 C C . PHE A 1 197 ? -8.639 4.503 5.045 1.00 98.50 197 PHE A C 1
ATOM 1535 O O . PHE A 1 197 ? -8.634 3.888 3.982 1.00 98.50 197 PHE A O 1
ATOM 1542 N N . GLN A 1 198 ? -9.544 5.445 5.308 1.00 98.38 198 GLN A N 1
ATOM 1543 C CA . GLN A 1 198 ? -10.574 5.851 4.351 1.00 98.38 198 GLN A CA 1
ATOM 1544 C C . GLN A 1 198 ? -9.960 6.465 3.091 1.00 98.38 198 GLN A C 1
ATOM 1546 O O . GLN A 1 198 ? -10.392 6.147 1.985 1.00 98.38 198 GLN A O 1
ATOM 1551 N N . ARG A 1 199 ? -8.925 7.298 3.238 1.00 98.31 199 ARG A N 1
ATOM 1552 C CA . ARG A 1 199 ? -8.193 7.880 2.105 1.00 98.31 199 ARG A CA 1
ATOM 1553 C C . ARG A 1 199 ? -7.414 6.823 1.320 1.00 98.31 199 ARG A C 1
ATOM 1555 O O . ARG A 1 199 ? -7.476 6.830 0.096 1.00 98.31 199 ARG A O 1
ATOM 1562 N N . ALA A 1 200 ? -6.748 5.888 2.000 1.00 97.88 200 ALA A N 1
ATOM 1563 C CA . ALA A 1 200 ? -6.067 4.765 1.353 1.00 97.88 200 ALA A CA 1
ATOM 1564 C C . ALA A 1 200 ? -7.059 3.916 0.543 1.00 97.88 200 ALA A C 1
ATOM 1566 O O . ALA A 1 200 ? -6.815 3.603 -0.620 1.00 97.88 200 ALA A O 1
ATOM 1567 N N . LEU A 1 201 ? -8.226 3.629 1.125 1.00 96.88 201 LEU A N 1
ATOM 1568 C CA . LEU A 1 201 ? -9.305 2.912 0.457 1.00 96.88 201 LEU A CA 1
ATOM 1569 C C . LEU A 1 201 ? -9.906 3.711 -0.709 1.00 96.88 201 LEU A C 1
ATOM 1571 O O . LEU A 1 201 ? -10.277 3.122 -1.712 1.00 96.88 201 LEU A O 1
ATOM 1575 N N . ALA A 1 202 ? -9.992 5.040 -0.630 1.00 97.12 202 ALA A N 1
ATOM 1576 C CA . ALA A 1 202 ? -10.451 5.855 -1.757 1.00 97.12 202 ALA A CA 1
ATOM 1577 C C . ALA A 1 202 ? -9.500 5.766 -2.965 1.00 97.12 202 ALA A C 1
ATOM 1579 O O . ALA A 1 202 ? -9.958 5.784 -4.106 1.00 97.12 202 ALA A O 1
ATOM 1580 N N . LEU A 1 203 ? -8.193 5.634 -2.714 1.00 96.19 203 LEU A N 1
ATOM 1581 C CA . LEU A 1 203 ? -7.169 5.448 -3.746 1.00 96.19 203 LEU A CA 1
ATOM 1582 C C . LEU A 1 203 ? -7.127 4.007 -4.279 1.00 96.19 203 LEU A C 1
ATOM 1584 O O . LEU A 1 203 ? -6.878 3.801 -5.465 1.00 96.19 203 LEU A O 1
ATOM 1588 N N . ALA A 1 204 ? -7.400 3.015 -3.426 1.00 94.12 204 ALA A N 1
ATOM 1589 C CA . ALA A 1 204 ? -7.459 1.600 -3.789 1.00 94.12 204 ALA A CA 1
ATOM 1590 C C . ALA A 1 204 ? -8.745 0.935 -3.247 1.00 94.12 204 ALA A C 1
ATOM 1592 O O . ALA A 1 204 ? -8.708 0.240 -2.228 1.00 94.12 204 ALA A O 1
ATOM 1593 N N . PRO A 1 205 ? -9.899 1.108 -3.928 1.00 93.44 205 PRO A N 1
ATOM 1594 C CA . PRO A 1 205 ? -11.220 0.743 -3.395 1.00 93.44 205 PRO A CA 1
ATOM 1595 C C . PRO A 1 205 ? -11.428 -0.725 -3.045 1.00 93.44 205 PRO A C 1
ATOM 1597 O O . PRO A 1 205 ? -12.306 -1.025 -2.235 1.00 93.44 205 PRO A O 1
ATOM 1600 N N . ASN A 1 206 ? -10.655 -1.621 -3.654 1.00 88.44 206 ASN A N 1
ATOM 1601 C CA . ASN A 1 206 ? -10.808 -3.068 -3.522 1.00 88.44 206 ASN A CA 1
ATOM 1602 C C . ASN A 1 206 ? -9.591 -3.728 -2.857 1.00 88.44 206 ASN A C 1
ATOM 1604 O O . ASN A 1 206 ? -9.439 -4.944 -2.946 1.00 88.44 206 ASN A O 1
ATOM 1608 N N . ASP A 1 207 ? -8.710 -2.950 -2.221 1.00 92.50 207 ASP A N 1
ATOM 1609 C CA . ASP A 1 207 ? -7.596 -3.526 -1.472 1.00 92.50 207 ASP A CA 1
ATOM 1610 C C . ASP A 1 207 ? -8.108 -4.148 -0.164 1.00 92.50 207 ASP A C 1
ATOM 1612 O O . ASP A 1 207 ? -8.651 -3.462 0.712 1.00 92.50 207 ASP A O 1
ATOM 1616 N N . GLU A 1 208 ? -7.951 -5.468 -0.037 1.00 94.19 208 GLU A N 1
ATOM 1617 C CA . GLU A 1 208 ? -8.407 -6.220 1.134 1.00 94.19 208 GLU A CA 1
ATOM 1618 C C . GLU A 1 208 ? -7.741 -5.735 2.428 1.00 94.19 208 GLU A C 1
ATOM 1620 O O . GLU A 1 208 ? -8.375 -5.732 3.484 1.00 94.19 208 GLU A O 1
ATOM 1625 N N . THR A 1 209 ? -6.498 -5.252 2.350 1.00 95.06 209 THR A N 1
ATOM 1626 C CA . THR A 1 209 ? -5.726 -4.789 3.504 1.00 95.06 209 THR A CA 1
ATOM 1627 C C . THR A 1 209 ? -6.393 -3.575 4.135 1.00 95.06 209 THR A C 1
ATOM 1629 O O . THR A 1 209 ? -6.567 -3.522 5.355 1.00 95.06 209 THR A O 1
ATOM 1632 N N . PHE A 1 210 ? -6.819 -2.610 3.315 1.00 96.69 210 PHE A N 1
ATOM 1633 C CA . PHE A 1 210 ? -7.434 -1.371 3.799 1.00 96.69 210 PHE A CA 1
ATOM 1634 C C . PHE A 1 210 ? -8.862 -1.603 4.285 1.00 96.69 210 PHE A C 1
ATOM 1636 O O . PHE A 1 210 ? -9.256 -1.031 5.301 1.00 96.69 210 PHE A O 1
ATOM 1643 N N . LEU A 1 211 ? -9.610 -2.494 3.625 1.00 97.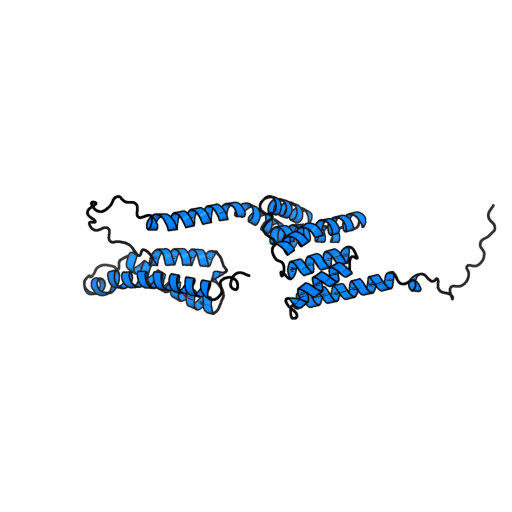56 211 LEU A N 1
ATOM 1644 C CA . LEU A 1 211 ? -10.933 -2.918 4.087 1.00 97.56 211 LEU A CA 1
ATOM 1645 C C . LEU A 1 211 ? -10.856 -3.585 5.468 1.00 97.56 211 LEU A C 1
ATOM 1647 O O . LEU A 1 211 ? -11.586 -3.196 6.379 1.00 97.56 211 LEU A O 1
ATOM 1651 N N . ILE A 1 212 ? -9.930 -4.532 5.656 1.00 97.88 212 ILE A N 1
ATOM 1652 C CA . ILE A 1 212 ? -9.717 -5.201 6.947 1.00 97.88 212 ILE A CA 1
ATOM 1653 C C . ILE A 1 212 ? -9.246 -4.204 8.010 1.00 97.88 212 ILE A C 1
ATOM 1655 O O . ILE A 1 212 ? -9.730 -4.234 9.141 1.00 97.88 212 ILE A O 1
ATOM 1659 N N . ALA A 1 213 ? -8.292 -3.330 7.685 1.00 97.94 213 ALA A N 1
ATOM 1660 C CA . ALA A 1 213 ? -7.757 -2.362 8.637 1.00 97.94 213 ALA A CA 1
ATOM 1661 C C . ALA A 1 213 ? -8.833 -1.387 9.129 1.00 97.94 213 ALA A C 1
ATOM 1663 O O . ALA A 1 213 ? -8.955 -1.167 10.336 1.00 97.94 213 ALA A O 1
ATOM 1664 N N . LEU A 1 214 ? -9.658 -0.876 8.213 1.00 98.00 214 LEU A N 1
ATOM 1665 C CA . LEU A 1 214 ? -10.777 -0.004 8.546 1.00 98.00 214 LEU A CA 1
ATOM 1666 C C . LEU A 1 214 ? -11.852 -0.748 9.356 1.00 98.00 214 LEU A C 1
ATOM 1668 O O . LEU A 1 214 ? -12.331 -0.215 10.354 1.00 98.00 214 LEU A O 1
ATOM 1672 N N . GLY A 1 215 ? -12.167 -1.998 8.994 1.00 97.81 215 GLY A N 1
ATOM 1673 C CA . GLY A 1 215 ? -13.081 -2.854 9.758 1.00 97.81 215 GLY A CA 1
ATOM 1674 C C . GLY A 1 215 ? -12.621 -3.076 11.203 1.00 97.81 215 GLY A C 1
ATOM 1675 O O . GLY A 1 215 ? -13.387 -2.852 12.137 1.00 97.81 215 GLY A O 1
ATOM 1676 N N . ARG A 1 216 ? -11.337 -3.403 11.409 1.00 97.81 216 ARG A N 1
ATOM 1677 C CA . ARG A 1 216 ? -10.744 -3.547 12.753 1.00 97.81 216 ARG A CA 1
ATOM 1678 C C . ARG A 1 216 ? -10.783 -2.245 13.556 1.00 97.81 216 ARG A C 1
ATOM 1680 O O . ARG A 1 216 ? -11.030 -2.280 14.759 1.00 97.81 216 ARG A O 1
ATOM 1687 N N . ALA A 1 217 ? -10.538 -1.103 12.913 1.00 98.06 217 ALA A N 1
ATOM 1688 C CA . ALA A 1 217 ? -10.618 0.194 13.579 1.00 98.06 217 ALA A CA 1
ATOM 1689 C C . ALA A 1 217 ? -12.059 0.514 14.018 1.00 98.06 217 ALA A C 1
ATOM 1691 O O . ALA A 1 217 ? -12.262 0.987 15.134 1.00 98.06 217 ALA A O 1
ATOM 1692 N N . TYR A 1 218 ? -13.063 0.201 13.191 1.00 98.38 218 TYR A N 1
ATOM 1693 C CA . TYR A 1 218 ? -14.470 0.334 13.574 1.00 98.38 218 TYR A CA 1
ATOM 1694 C C . TYR A 1 218 ? -14.858 -0.592 14.727 1.00 98.38 218 TYR A C 1
ATOM 1696 O O . TYR A 1 218 ? -15.507 -0.145 15.673 1.00 98.38 218 TYR A O 1
ATOM 1704 N N . ASP A 1 219 ? -14.405 -1.841 14.700 1.00 97.00 219 ASP A N 1
ATOM 1705 C CA . ASP A 1 219 ? -14.634 -2.804 15.778 1.00 97.00 219 A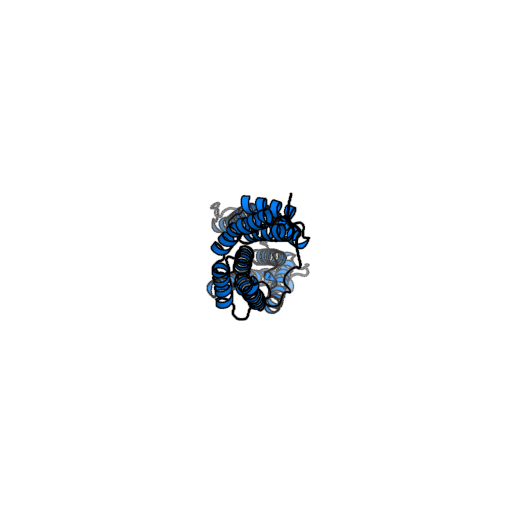SP A CA 1
ATOM 1706 C C . ASP A 1 219 ? -14.070 -2.329 17.115 1.00 97.00 219 ASP A C 1
ATOM 1708 O O . ASP A 1 219 ? -14.753 -2.397 18.139 1.00 97.00 219 ASP A O 1
ATOM 1712 N N . ALA A 1 220 ? -12.854 -1.780 17.108 1.00 96.06 220 ALA A N 1
ATOM 1713 C CA . ALA A 1 220 ? -12.228 -1.216 18.301 1.00 96.06 220 ALA A CA 1
ATOM 1714 C C . ALA A 1 220 ? -12.976 0.010 18.855 1.00 96.06 220 ALA A C 1
ATOM 1716 O O . ALA A 1 220 ? -12.929 0.275 20.057 1.00 96.06 220 ALA A O 1
ATOM 1717 N N . LEU A 1 221 ? -13.701 0.733 17.998 1.00 96.62 221 LEU A N 1
ATOM 1718 C CA . LEU A 1 221 ? -14.583 1.841 18.374 1.00 96.62 221 LEU A CA 1
ATOM 1719 C C . LEU A 1 221 ? -16.006 1.378 18.738 1.00 96.62 221 LEU A C 1
ATOM 1721 O O . LEU A 1 221 ? -16.859 2.203 19.063 1.00 96.62 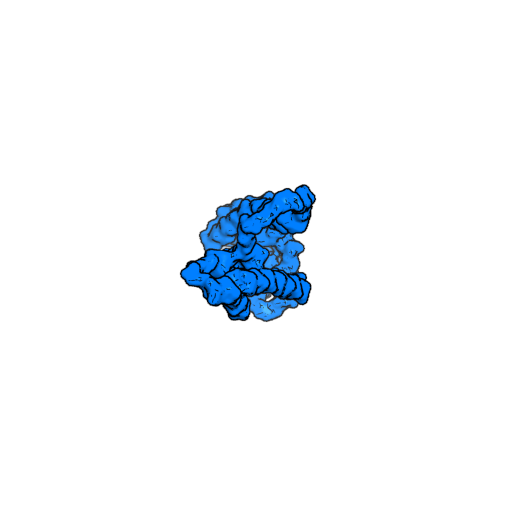221 LEU A O 1
ATOM 1725 N N . GLY A 1 222 ? -16.294 0.073 18.674 1.00 95.44 222 GLY A N 1
ATOM 1726 C CA . GLY A 1 222 ? -17.631 -0.486 18.894 1.00 95.44 222 GLY A CA 1
ATOM 1727 C C . GLY A 1 222 ? -18.639 -0.153 17.787 1.00 95.44 222 GLY A C 1
ATOM 1728 O O . GLY A 1 222 ? -19.846 -0.335 17.975 1.00 95.44 222 GLY A O 1
ATOM 1729 N N . ARG A 1 223 ? -18.156 0.326 16.637 1.00 97.12 223 ARG A N 1
ATOM 1730 C CA . ARG A 1 223 ? -18.919 0.675 15.430 1.00 97.12 223 ARG A CA 1
ATOM 1731 C C . ARG A 1 223 ? -19.081 -0.554 14.532 1.00 97.12 223 ARG A C 1
ATOM 1733 O O . ARG A 1 223 ? -18.698 -0.566 13.367 1.00 97.12 223 ARG A O 1
ATOM 1740 N N . PHE A 1 224 ? -19.612 -1.626 15.117 1.00 96.94 224 PHE A N 1
ATOM 1741 C CA . PHE A 1 224 ? -19.708 -2.932 14.460 1.00 96.94 224 PHE A CA 1
ATOM 1742 C C . PHE A 1 224 ? -20.478 -2.918 13.127 1.00 96.94 224 PHE A C 1
ATOM 1744 O O . PHE A 1 224 ? -20.018 -3.586 12.208 1.00 96.94 224 PHE A O 1
ATOM 1751 N N . PRO A 1 225 ? -21.584 -2.161 12.947 1.00 96.94 225 PRO A N 1
ATOM 1752 C CA . PRO A 1 225 ? -22.267 -2.104 11.652 1.00 96.94 225 PRO A CA 1
ATOM 1753 C C . PRO A 1 225 ? -21.379 -1.582 10.512 1.00 96.94 225 PRO A C 1
ATOM 1755 O O . PRO A 1 225 ? -21.428 -2.101 9.398 1.00 96.94 225 PRO A O 1
ATOM 1758 N N . GLU A 1 226 ? -20.540 -0.579 10.775 1.00 97.38 226 GLU A N 1
ATOM 1759 C CA . GLU A 1 226 ? -19.566 -0.094 9.797 1.00 97.38 226 GLU A CA 1
ATOM 1760 C C . GLU A 1 226 ? -18.437 -1.105 9.561 1.00 97.38 226 GLU A C 1
ATOM 1762 O O . GLU A 1 226 ? -17.992 -1.262 8.422 1.00 97.38 226 GLU A O 1
ATOM 1767 N N . GLY A 1 227 ? -18.012 -1.825 10.606 1.00 97.69 227 GLY A N 1
ATOM 1768 C CA . GLY A 1 227 ? -17.076 -2.946 10.496 1.00 97.69 227 GLY A CA 1
ATOM 1769 C C . GLY A 1 227 ? -17.597 -4.054 9.576 1.00 97.69 227 GLY A C 1
ATOM 1770 O O . GLY A 1 227 ? -16.915 -4.431 8.621 1.00 97.69 227 GLY A O 1
ATOM 1771 N N . GLU A 1 228 ? -18.835 -4.501 9.799 1.00 97.75 228 GLU A N 1
ATOM 1772 C CA . GLU A 1 228 ? -19.532 -5.520 9.003 1.00 97.75 228 GLU A CA 1
ATOM 1773 C C . GLU A 1 228 ? -19.567 -5.139 7.523 1.00 97.75 228 GLU A C 1
ATOM 1775 O O . GLU A 1 228 ? -19.251 -5.953 6.655 1.00 97.75 228 GLU A O 1
ATOM 1780 N N . TRP A 1 229 ? -19.877 -3.874 7.223 1.00 97.06 229 TRP A N 1
ATOM 1781 C CA . TRP A 1 229 ? -19.871 -3.382 5.849 1.00 97.06 229 TRP A CA 1
ATOM 1782 C C . TRP A 1 229 ? -18.493 -3.525 5.186 1.00 97.06 229 TRP A C 1
ATOM 1784 O O . TRP A 1 229 ? -18.402 -3.957 4.034 1.00 97.06 229 TRP A O 1
ATOM 1794 N N . MET A 1 230 ? -17.408 -3.201 5.897 1.00 97.62 230 MET A N 1
ATOM 1795 C CA . MET A 1 230 ? -16.052 -3.311 5.346 1.00 97.62 230 MET A CA 1
ATOM 1796 C C . MET A 1 230 ? -15.620 -4.763 5.143 1.00 97.62 230 MET A C 1
ATOM 1798 O O . MET A 1 230 ? -15.082 -5.092 4.083 1.00 97.62 230 MET A O 1
ATOM 1802 N N . PHE A 1 231 ? -15.896 -5.648 6.102 1.00 97.12 231 PHE A N 1
ATOM 1803 C CA . PHE A 1 231 ? -15.582 -7.069 5.949 1.00 97.12 231 PHE A CA 1
ATOM 1804 C C . PHE A 1 231 ? -16.430 -7.744 4.868 1.00 97.12 231 PHE A C 1
ATOM 1806 O O . PHE A 1 231 ? -15.898 -8.540 4.094 1.00 97.12 231 PHE A O 1
ATOM 1813 N N . GLY A 1 232 ? -17.709 -7.380 4.742 1.00 95.88 232 GLY A N 1
ATOM 1814 C CA . GLY A 1 232 ? -18.576 -7.847 3.663 1.00 95.88 232 GLY A CA 1
ATOM 1815 C C . GLY A 1 232 ? -18.045 -7.452 2.283 1.00 95.88 232 GLY A C 1
ATOM 1816 O O . GLY A 1 232 ? -18.008 -8.282 1.374 1.00 95.88 232 GLY A O 1
ATOM 1817 N N . ARG A 1 233 ? -17.541 -6.218 2.131 1.00 96.31 233 ARG A N 1
ATOM 1818 C CA . ARG A 1 233 ? -16.859 -5.785 0.898 1.00 96.31 233 ARG A CA 1
ATOM 1819 C C . ARG A 1 233 ? -15.589 -6.588 0.619 1.00 96.31 233 ARG A C 1
ATOM 1821 O O . ARG A 1 233 ? -15.369 -6.967 -0.528 1.00 96.31 233 ARG A O 1
ATOM 1828 N N . ALA A 1 234 ? -14.777 -6.865 1.640 1.00 95.06 234 ALA A N 1
ATOM 1829 C CA . ALA A 1 234 ? -13.558 -7.658 1.480 1.00 95.06 234 ALA A CA 1
ATOM 1830 C C . ALA A 1 234 ? -13.873 -9.098 1.036 1.00 95.06 234 ALA A C 1
ATOM 1832 O O . ALA A 1 234 ? -13.260 -9.604 0.098 1.00 95.06 234 ALA A O 1
ATOM 1833 N N . LEU A 1 235 ? -14.884 -9.727 1.646 1.00 94.50 235 LEU A N 1
ATOM 1834 C CA . LEU A 1 235 ? -15.351 -11.068 1.280 1.00 94.50 235 LEU A CA 1
ATOM 1835 C C . LEU A 1 235 ? -15.966 -11.124 -0.117 1.00 94.50 235 LEU A C 1
ATOM 1837 O O . LEU A 1 235 ? -15.794 -12.118 -0.813 1.00 94.50 235 LEU A O 1
ATOM 1841 N N . ALA A 1 236 ? -16.687 -10.083 -0.533 1.00 93.38 236 ALA A N 1
ATOM 1842 C CA . ALA A 1 236 ? -17.248 -10.017 -1.879 1.00 93.38 236 ALA A CA 1
ATOM 1843 C C . ALA A 1 236 ? -16.154 -9.949 -2.957 1.00 93.38 236 ALA A C 1
ATOM 1845 O O . ALA A 1 236 ? -16.354 -10.454 -4.061 1.00 93.38 236 ALA A O 1
ATOM 1846 N N . TRP A 1 237 ? -15.011 -9.332 -2.639 1.00 90.62 237 TRP A N 1
ATOM 1847 C CA . TRP A 1 237 ? -13.882 -9.207 -3.557 1.00 90.62 237 TRP A CA 1
ATOM 1848 C C . TRP A 1 237 ? -13.059 -10.493 -3.665 1.00 90.62 237 TRP A C 1
ATOM 1850 O O . TRP A 1 237 ? -12.848 -10.988 -4.772 1.00 90.62 237 TRP A O 1
ATOM 1860 N N . ASP A 1 238 ? -12.637 -11.062 -2.532 1.00 87.94 238 ASP A N 1
ATOM 1861 C CA . ASP A 1 238 ? -11.992 -12.377 -2.495 1.00 87.94 238 ASP A CA 1
ATOM 1862 C C . ASP A 1 238 ? -12.628 -13.283 -1.429 1.00 87.94 238 ASP A C 1
ATOM 1864 O O . ASP A 1 238 ? -12.171 -13.341 -0.280 1.00 87.94 238 ASP A O 1
ATOM 1868 N N . PRO A 1 239 ? -13.646 -14.076 -1.814 1.00 91.31 239 PRO A N 1
ATOM 1869 C CA . PRO A 1 239 ? -14.317 -14.994 -0.899 1.00 91.31 239 PRO A CA 1
ATOM 1870 C C . PRO A 1 239 ? -13.403 -16.088 -0.335 1.00 91.31 239 PRO A C 1
ATOM 1872 O O . PRO A 1 239 ? -13.754 -16.738 0.653 1.00 91.31 239 PRO A O 1
ATOM 1875 N N . ARG A 1 240 ? -12.256 -16.350 -0.977 1.00 92.94 240 ARG A N 1
ATOM 1876 C CA . ARG A 1 240 ? -11.323 -17.424 -0.606 1.00 92.94 240 ARG A CA 1
ATOM 1877 C C . ARG A 1 240 ? -10.081 -16.901 0.114 1.00 92.94 240 ARG A C 1
ATOM 1879 O O . ARG A 1 240 ? -9.239 -17.716 0.495 1.00 92.94 240 ARG A O 1
ATOM 1886 N N . SER A 1 241 ? -9.976 -15.591 0.340 1.00 93.19 241 SER A N 1
ATOM 1887 C CA . SER A 1 241 ? -8.884 -15.010 1.118 1.00 93.19 241 SER A CA 1
ATOM 1888 C C . SER A 1 241 ? -8.961 -15.499 2.564 1.00 93.19 241 SER A C 1
ATOM 1890 O O . SER A 1 241 ? -9.843 -15.131 3.344 1.00 93.19 241 SER A O 1
ATOM 1892 N N . GLY A 1 242 ? -8.009 -16.353 2.945 1.00 94.81 242 GLY A N 1
ATOM 1893 C CA . GLY A 1 242 ? -7.933 -16.886 4.306 1.00 94.81 242 GLY A CA 1
ATOM 1894 C C . GLY A 1 242 ? -7.663 -15.801 5.353 1.00 94.81 242 GLY A C 1
ATOM 1895 O O . GLY A 1 242 ? -8.024 -15.973 6.517 1.00 94.81 242 GLY A O 1
ATOM 1896 N N . VAL A 1 243 ? -7.049 -14.681 4.954 1.00 95.06 243 VAL A N 1
ATOM 1897 C CA . VAL A 1 243 ? -6.833 -13.521 5.829 1.00 95.06 243 VAL A CA 1
ATOM 1898 C C . VAL A 1 243 ? -8.165 -12.824 6.099 1.00 95.06 243 VAL A C 1
ATOM 1900 O O . VAL A 1 243 ? -8.526 -12.665 7.264 1.00 95.06 243 VAL A O 1
ATOM 1903 N N . VAL A 1 244 ? -8.937 -12.516 5.050 1.00 95.44 244 VAL A N 1
ATOM 1904 C CA . VAL A 1 244 ? -10.269 -11.899 5.175 1.00 95.44 244 VAL A CA 1
ATOM 1905 C C . VAL A 1 244 ? -11.198 -12.761 6.028 1.00 95.44 244 VAL A C 1
ATOM 1907 O O . VAL A 1 244 ? -11.815 -12.252 6.961 1.00 95.44 244 VAL A O 1
ATOM 1910 N N . GLN A 1 245 ? -11.260 -14.073 5.775 1.00 96.19 245 GLN A N 1
ATOM 1911 C CA . GLN A 1 245 ? -12.115 -14.986 6.543 1.00 96.19 245 GLN A CA 1
ATOM 1912 C C . GLN A 1 245 ? -11.767 -14.997 8.038 1.00 96.19 245 GLN A C 1
ATOM 1914 O O . GLN A 1 245 ? -12.662 -14.955 8.883 1.00 96.19 245 GLN A O 1
ATOM 1919 N N . LYS A 1 246 ? -10.471 -15.020 8.384 1.00 97.38 246 LYS A N 1
ATOM 1920 C CA . LYS A 1 246 ? -10.021 -14.962 9.784 1.00 97.38 246 LYS A CA 1
ATOM 1921 C C . LYS A 1 246 ? -10.377 -13.631 10.437 1.00 97.38 246 LYS A C 1
ATOM 1923 O O . LYS A 1 246 ? -10.853 -13.625 11.571 1.00 97.38 246 LYS A O 1
ATOM 1928 N N . SER A 1 247 ? -10.162 -12.517 9.739 1.00 96.81 247 SER A N 1
ATOM 1929 C CA . SER A 1 247 ? -10.503 -11.190 10.253 1.00 96.81 247 SER A CA 1
ATOM 1930 C C . SER A 1 247 ? -12.012 -11.018 10.436 1.00 96.81 247 SER A C 1
ATOM 1932 O O . SER A 1 247 ? -12.435 -10.522 11.476 1.00 96.81 247 SER A O 1
ATOM 1934 N N . TYR A 1 248 ? -12.827 -11.510 9.501 1.00 97.44 248 TYR A N 1
ATOM 1935 C CA . TYR A 1 248 ? -14.283 -11.476 9.626 1.00 97.44 248 TYR A CA 1
ATOM 1936 C C . TYR A 1 248 ? -14.801 -12.372 10.759 1.00 97.44 248 TYR A C 1
ATOM 1938 O O . TYR A 1 248 ? -15.681 -11.981 11.520 1.00 97.44 248 TYR A O 1
ATOM 1946 N N . ALA A 1 249 ? -14.218 -13.557 10.949 1.00 97.25 249 ALA A N 1
ATOM 1947 C CA . ALA A 1 249 ? -14.562 -14.401 12.090 1.00 97.25 249 ALA A CA 1
ATOM 1948 C C . ALA A 1 249 ? -14.259 -13.705 13.433 1.00 97.25 249 ALA A C 1
ATOM 1950 O O . ALA A 1 249 ? -15.057 -13.798 14.368 1.00 97.25 249 ALA A O 1
ATOM 1951 N N . ALA A 1 250 ? -13.137 -12.980 13.524 1.00 96.88 250 ALA A N 1
ATOM 1952 C CA . ALA A 1 250 ? -12.797 -12.187 14.705 1.00 96.88 250 ALA A CA 1
ATOM 1953 C C . ALA A 1 250 ? -13.794 -11.036 14.938 1.00 96.88 250 ALA A C 1
ATOM 1955 O O . ALA A 1 250 ? -14.237 -10.848 16.073 1.00 96.88 250 ALA A O 1
ATOM 1956 N N . HIS A 1 251 ? -14.194 -10.337 13.871 1.00 96.69 251 HIS A N 1
ATOM 1957 C CA . HIS A 1 251 ? -15.238 -9.309 13.896 1.00 96.69 251 HIS A CA 1
ATOM 1958 C C . HIS A 1 251 ? -16.550 -9.835 14.492 1.00 96.69 251 HIS A C 1
ATOM 1960 O O . HIS A 1 251 ? -17.052 -9.301 15.484 1.00 96.69 251 HIS A O 1
ATOM 1966 N N . LEU A 1 252 ? -17.067 -10.944 13.951 1.00 97.19 252 LEU A N 1
ATOM 1967 C CA . LEU A 1 252 ? -18.322 -11.544 14.409 1.00 97.19 252 LEU A CA 1
ATOM 1968 C C . LEU A 1 252 ? -18.268 -11.969 15.882 1.00 97.19 252 LEU A C 1
ATOM 1970 O O . LEU A 1 252 ? -19.253 -11.839 16.612 1.00 97.19 252 LEU A O 1
ATOM 1974 N N . GLU A 1 253 ? -17.122 -12.477 16.338 1.00 96.12 253 GLU A N 1
ATOM 1975 C CA . GLU A 1 253 ? -16.930 -12.855 17.737 1.00 96.12 253 GLU A CA 1
ATOM 1976 C C . GLU A 1 253 ? -16.927 -11.635 18.667 1.00 96.12 253 GLU A C 1
ATOM 1978 O O . GLU A 1 253 ? -17.587 -11.649 19.710 1.00 96.12 253 GLU A O 1
ATOM 1983 N N . TRP A 1 254 ? -16.228 -10.561 18.293 1.00 94.69 254 TRP A N 1
ATOM 1984 C CA . TRP A 1 254 ? -16.233 -9.311 19.055 1.00 94.69 254 TRP A CA 1
ATOM 1985 C C . TRP A 1 254 ? -17.619 -8.676 19.115 1.00 94.69 254 TRP A C 1
ATOM 1987 O O . TRP A 1 254 ? -18.079 -8.320 20.205 1.00 94.69 254 TRP A O 1
ATOM 1997 N N . TRP A 1 255 ? -18.319 -8.605 17.982 1.00 95.31 255 TRP A N 1
ATOM 1998 C CA . TRP A 1 255 ? -19.669 -8.056 17.929 1.00 95.31 255 TRP A CA 1
ATOM 1999 C C . TRP A 1 255 ? -20.634 -8.860 18.814 1.00 95.31 255 TRP A C 1
ATOM 2001 O O . TRP A 1 255 ? -21.369 -8.284 19.624 1.00 95.31 255 TRP A O 1
ATOM 2011 N N . ARG A 1 256 ? -20.572 -10.198 18.762 1.00 94.69 256 ARG A N 1
ATOM 2012 C CA . ARG A 1 256 ? -21.373 -11.076 19.632 1.00 94.69 256 ARG A CA 1
ATOM 2013 C C . ARG A 1 256 ? -21.115 -10.800 21.113 1.00 94.69 256 ARG A C 1
ATOM 2015 O O . ARG A 1 256 ? -22.068 -10.630 21.874 1.00 94.69 256 ARG A O 1
ATOM 2022 N N . ARG A 1 257 ? -19.847 -10.733 21.533 1.00 92.94 257 ARG A N 1
ATOM 2023 C CA . ARG A 1 257 ? -19.475 -10.476 22.939 1.00 92.94 257 ARG A CA 1
ATOM 2024 C C . ARG A 1 257 ? -19.970 -9.116 23.422 1.00 92.94 257 ARG A C 1
ATOM 2026 O O . ARG A 1 257 ? -20.509 -9.028 24.524 1.00 92.94 257 ARG A O 1
ATOM 2033 N N . ALA A 1 258 ? -19.848 -8.081 22.594 1.00 89.56 258 ALA A N 1
ATOM 2034 C CA . ALA A 1 258 ? -20.358 -6.752 22.914 1.00 89.56 258 ALA A CA 1
ATOM 2035 C C . ALA A 1 258 ? -21.892 -6.734 23.052 1.00 89.56 258 ALA A C 1
ATOM 2037 O O . ALA A 1 258 ? -22.425 -6.048 23.923 1.00 89.56 258 ALA A O 1
ATOM 2038 N N . GLY A 1 259 ? -22.604 -7.522 22.239 1.00 83.44 259 GLY A N 1
ATOM 2039 C CA . GLY A 1 259 ? -24.052 -7.709 22.354 1.00 83.44 259 GLY A CA 1
ATOM 2040 C C . GLY A 1 259 ? -24.475 -8.408 23.652 1.00 83.44 259 GLY A C 1
ATOM 2041 O O . GLY A 1 259 ? -25.434 -7.980 24.291 1.00 83.44 259 GLY A O 1
ATOM 2042 N N . VAL A 1 260 ? -23.737 -9.436 24.086 1.00 74.62 260 VAL A N 1
ATOM 2043 C CA . VAL A 1 260 ? -23.985 -10.132 25.365 1.00 74.62 260 VAL A CA 1
ATOM 2044 C C . VAL A 1 260 ? -23.708 -9.219 26.561 1.00 74.62 260 VAL A C 1
ATOM 2046 O O . VAL A 1 260 ? -24.511 -9.184 27.489 1.00 74.62 260 VAL A O 1
ATOM 2049 N N . ALA A 1 261 ? -22.625 -8.436 26.524 1.00 67.00 261 ALA A N 1
ATOM 2050 C CA . ALA A 1 261 ? -22.291 -7.478 27.581 1.00 67.00 261 ALA A CA 1
ATOM 2051 C C . ALA A 1 261 ? -23.356 -6.382 27.765 1.00 67.00 261 ALA A C 1
ATOM 2053 O O . ALA A 1 261 ? -23.522 -5.871 28.865 1.00 67.00 261 ALA A O 1
ATOM 2054 N N . ARG A 1 262 ? -24.098 -6.040 26.704 1.00 60.38 262 ARG A N 1
ATOM 2055 C CA . ARG A 1 262 ? -25.204 -5.069 26.741 1.00 60.38 262 ARG A CA 1
ATOM 2056 C C . ARG A 1 262 ? -26.561 -5.694 27.094 1.00 60.38 262 ARG A C 1
ATOM 2058 O O . ARG A 1 262 ? -27.556 -4.975 27.155 1.00 60.38 262 ARG A O 1
ATOM 2065 N N . SER A 1 263 ? -26.642 -7.013 27.293 1.00 43.00 263 SER A N 1
ATOM 2066 C CA . SER A 1 263 ? -27.899 -7.684 27.634 1.00 43.00 263 SER A CA 1
ATOM 2067 C C . SER A 1 263 ? -28.187 -7.577 29.143 1.00 43.00 263 SER A C 1
ATOM 2069 O O . SER A 1 263 ? -27.369 -8.035 29.943 1.00 43.00 263 SER A O 1
ATOM 2071 N N . PRO A 1 264 ? -29.364 -7.071 29.570 1.00 51.62 264 PRO A N 1
ATOM 2072 C CA . PRO A 1 264 ? -29.692 -6.827 30.984 1.00 51.62 264 PRO A CA 1
ATOM 2073 C C . PRO A 1 264 ? -29.754 -8.081 31.883 1.00 51.62 264 PRO A C 1
ATOM 2075 O O . PRO A 1 264 ? -29.988 -7.968 33.083 1.00 51.62 264 PRO A O 1
ATOM 2078 N N . ARG A 1 265 ? -29.534 -9.295 31.351 1.00 50.88 265 ARG A N 1
ATOM 2079 C CA . ARG A 1 265 ? -29.452 -10.524 32.164 1.00 50.88 265 ARG A CA 1
ATOM 2080 C C . ARG A 1 265 ? -28.191 -10.615 33.030 1.00 50.88 265 ARG A C 1
ATOM 2082 O O . ARG A 1 265 ? -28.242 -11.318 34.031 1.00 50.88 265 ARG A O 1
ATOM 2089 N N . ASN A 1 266 ? -27.108 -9.915 32.683 1.00 51.16 266 ASN A N 1
ATOM 2090 C CA . ASN A 1 266 ? -25.850 -9.946 33.445 1.00 51.16 266 ASN A CA 1
ATOM 2091 C C . ASN A 1 266 ? -25.771 -8.902 34.580 1.00 51.16 266 ASN A C 1
ATOM 2093 O O . ASN A 1 266 ? -24.779 -8.884 35.301 1.00 51.16 266 ASN A O 1
ATOM 2097 N N . GLU A 1 267 ? -26.801 -8.067 34.763 1.00 50.56 267 GLU A N 1
ATOM 2098 C CA . GLU A 1 267 ? -26.886 -7.070 35.850 1.00 50.56 267 GLU A CA 1
ATOM 2099 C C . GLU A 1 267 ? -27.891 -7.443 36.953 1.00 50.56 267 GLU A C 1
ATOM 2101 O O . GLU A 1 267 ? -28.057 -6.707 37.924 1.00 50.56 267 GLU A O 1
ATOM 2106 N N . LEU A 1 268 ? -28.578 -8.583 36.841 1.00 44.91 268 LEU A N 1
ATOM 2107 C CA . LEU A 1 268 ? -29.487 -9.031 37.894 1.00 44.91 268 LEU A CA 1
ATOM 2108 C C . LEU A 1 268 ? -28.668 -9.655 39.034 1.00 44.91 268 LEU A C 1
ATOM 2110 O O . LEU A 1 268 ? -28.000 -10.664 38.793 1.00 44.91 268 LEU A O 1
ATOM 2114 N N . PRO A 1 269 ? -28.717 -9.107 40.266 1.00 48.78 269 PRO A N 1
ATOM 2115 C CA . PRO A 1 269 ? -28.114 -9.769 41.410 1.00 48.78 269 PRO A CA 1
ATOM 2116 C C . PRO A 1 269 ? -28.743 -11.153 41.555 1.00 48.78 269 PRO A C 1
ATOM 2118 O O . PRO A 1 269 ? -29.955 -11.319 41.374 1.00 48.78 269 PRO A O 1
ATOM 2121 N N . ASP A 1 270 ? -27.897 -12.143 41.832 1.00 54.03 270 ASP A N 1
ATOM 2122 C CA . ASP A 1 270 ? -28.306 -13.518 42.083 1.00 54.03 270 ASP A CA 1
ATOM 2123 C C . ASP A 1 270 ? -29.480 -13.523 43.072 1.00 54.03 270 ASP A C 1
ATOM 2125 O O . ASP A 1 270 ? -29.346 -13.103 44.223 1.00 54.03 270 ASP A O 1
ATOM 2129 N N . LYS A 1 271 ? -30.655 -13.975 42.615 1.00 54.09 271 LYS A N 1
ATOM 2130 C CA . LYS A 1 271 ? -31.872 -14.048 43.439 1.00 54.09 271 LYS A CA 1
ATOM 2131 C C . LYS A 1 271 ? -31.730 -15.038 44.603 1.00 54.09 271 LYS A C 1
ATOM 2133 O O . LYS A 1 271 ? -32.609 -15.074 45.458 1.00 54.09 271 LYS A O 1
ATOM 2138 N N . ASN A 1 272 ? -30.635 -15.801 44.640 1.00 52.44 272 ASN A N 1
ATOM 2139 C CA . ASN A 1 272 ? -30.277 -16.717 45.714 1.00 52.44 272 ASN A CA 1
ATOM 2140 C C . ASN A 1 272 ? -29.108 -16.214 46.581 1.00 52.44 272 ASN A C 1
ATOM 2142 O O . ASN A 1 272 ? -28.651 -16.953 47.454 1.00 52.44 272 ASN A O 1
ATOM 2146 N N . ALA A 1 273 ? -28.626 -14.979 46.386 1.00 51.84 273 ALA A N 1
ATOM 2147 C CA . ALA A 1 273 ? -27.638 -14.395 47.286 1.00 51.84 273 ALA A CA 1
ATOM 2148 C C . ALA A 1 273 ? -28.267 -14.190 48.682 1.00 51.84 273 ALA A C 1
ATOM 2150 O O . ALA A 1 273 ? -29.307 -13.533 48.793 1.00 51.84 273 ALA A O 1
ATOM 2151 N N . PRO A 1 274 ? -27.680 -14.748 49.758 1.00 47.19 274 PRO A N 1
ATOM 2152 C CA . PRO A 1 274 ? -28.218 -14.590 51.102 1.00 47.19 274 PRO A CA 1
ATOM 2153 C C . PRO A 1 274 ? -28.247 -13.109 51.500 1.00 47.19 274 PRO A C 1
ATOM 2155 O O . PRO A 1 274 ? -27.274 -12.380 51.303 1.00 47.19 274 PRO A O 1
ATOM 2158 N N . LEU A 1 275 ? -29.380 -12.672 52.063 1.00 47.56 275 LEU A N 1
ATOM 2159 C CA . LEU A 1 275 ? -29.564 -11.319 52.591 1.00 47.56 275 LEU A CA 1
ATOM 2160 C C . LEU A 1 275 ? -28.429 -10.986 53.579 1.00 47.56 275 LEU A C 1
ATOM 2162 O O . LEU A 1 275 ? -28.166 -11.794 54.476 1.00 47.56 275 LEU A O 1
ATOM 2166 N N . PRO A 1 276 ? -27.764 -9.822 53.460 1.00 45.12 276 PRO A N 1
ATOM 2167 C CA . PRO A 1 276 ? -26.741 -9.427 54.416 1.00 45.12 276 PRO A CA 1
ATOM 2168 C C . PRO A 1 276 ? -27.376 -9.261 55.801 1.00 45.12 276 PRO A C 1
ATOM 2170 O O . PRO A 1 276 ? -28.297 -8.467 55.996 1.00 45.12 276 PRO A O 1
ATOM 2173 N N . ALA A 1 277 ? -26.889 -10.043 56.762 1.00 52.75 277 ALA A N 1
ATOM 2174 C CA . ALA A 1 277 ? -27.310 -9.963 58.149 1.00 52.75 277 ALA A CA 1
ATOM 2175 C C . ALA A 1 277 ? -26.866 -8.623 58.762 1.00 52.75 277 ALA A C 1
ATOM 2177 O O . ALA A 1 277 ? -25.679 -8.314 58.786 1.00 52.75 277 ALA A O 1
ATOM 2178 N N . ASN A 1 278 ? -27.846 -7.872 59.274 1.00 47.22 278 ASN A N 1
ATOM 2179 C CA . ASN A 1 278 ? -27.750 -6.822 60.292 1.00 47.22 278 ASN A CA 1
ATOM 2180 C C . ASN A 1 278 ? -26.600 -5.806 60.169 1.00 47.22 278 ASN A C 1
ATOM 2182 O O . ASN A 1 278 ? -25.501 -6.008 60.681 1.00 47.22 278 ASN A O 1
ATOM 2186 N N . SER A 1 279 ? -26.916 -4.626 59.633 1.00 48.06 279 SER A N 1
ATOM 2187 C CA . SER A 1 279 ? -26.167 -3.397 59.926 1.00 48.06 279 SER A CA 1
ATOM 2188 C C . SER A 1 279 ? -26.763 -2.710 61.173 1.00 48.06 279 SER A C 1
ATOM 2190 O O . SER A 1 279 ? -27.989 -2.624 61.269 1.00 48.06 279 SER A O 1
ATOM 2192 N N . PRO A 1 280 ? -25.947 -2.239 62.135 1.00 54.44 280 PRO A N 1
ATOM 2193 C CA . PRO A 1 280 ? -26.425 -1.525 63.325 1.00 54.44 280 PRO A CA 1
ATOM 2194 C C . PRO A 1 280 ? -26.931 -0.106 62.985 1.00 54.44 280 PRO A C 1
ATOM 2196 O O . PRO A 1 280 ? -26.550 0.436 61.944 1.00 54.44 280 PRO A O 1
ATOM 2199 N N . PRO A 1 281 ? -27.774 0.516 63.838 1.00 51.31 281 PRO A N 1
ATOM 2200 C CA . PRO A 1 281 ? -28.300 1.852 63.576 1.00 51.31 281 PRO A CA 1
ATOM 2201 C C . PRO A 1 281 ? -27.186 2.903 63.680 1.00 51.31 281 PRO A C 1
ATOM 2203 O O . PRO A 1 281 ? -26.360 2.862 64.593 1.00 51.31 281 PRO A O 1
ATOM 2206 N N . ALA A 1 282 ? -27.164 3.817 62.710 1.00 51.66 282 ALA A N 1
ATOM 2207 C CA . ALA A 1 282 ? -26.217 4.924 62.632 1.00 51.66 282 ALA A CA 1
ATOM 2208 C C . ALA A 1 282 ? -26.471 5.980 63.736 1.00 51.66 282 ALA A C 1
ATOM 2210 O O . ALA A 1 282 ? -27.617 6.106 64.178 1.00 51.66 282 ALA A O 1
ATOM 2211 N N . PRO A 1 283 ? -25.424 6.709 64.174 1.00 61.75 283 PRO A N 1
ATOM 2212 C CA . PRO A 1 283 ? -25.524 7.798 65.149 1.00 61.75 283 PRO A CA 1
ATOM 2213 C C . PRO A 1 283 ? -26.186 9.065 64.592 1.00 61.75 283 PRO A C 1
ATOM 2215 O O . PRO A 1 283 ? -26.067 9.318 63.370 1.00 61.75 283 PRO A O 1
#

Foldseek 3Di:
DPPPPCPVNVVVVVVVLVCVLVVQLVVVLVVQDDVDVVPDPDDRDPLNVLSVVLVVLVVVCVVVCVVPVVCVPVVSVVVNVVSSVCSNDSDDPPPDDPPPDDPPPPVVVVVVVVVVVVVVVVVVLLVQLVVLLVQLVVCVVVLVLVSNLVSLVSSCVSPVLALSSLQSNLSSLQSVLVPDPDPVSNLVSLVVSQVSLVSSCVSVVQPLSSLLSNLVSCLSNVVLVSSQVSLVSNCVNPVPPPVSVVSVVVSVVSNVVVVVVPDCPVVDPDPPDDDDPDDDDDD